Protein AF-0000000083000683 (afdb_homodimer)

Secondary structure (DSSP, 8-state):
---TT--HHHHHHHHHHHHHHHHTTSSS-TTEEEHHHHHHHHHHH-TTTSTT-S-HHHHHHHH-TT-SSEEEHHHHHHHHHHHHHHHHHHHHTT-/---TT--HHHHHHHHHHHHHHHHTTSSS-TTEEEHHHHHHHHHHH-TTTSTT-S-HHHHHHHH-TT-SSEEEHHHHHHHHHHHHHHHHHHHHTT-

Radius of gyration: 16.38 Å; Cα contacts (8 Å, |Δi|>4): 231; chains: 2; bounding box: 39×42×36 Å

Foldseek 3Di:
DPCPPDDPVRVVVVCLVCLCQVLAQPVHDGFKAALVSQVVSCVVPVCPLCVPPPCSVVLQCVLPVVPPRIHGPVSSVVVVVVSVVVVCCVVVVVD/DPCPPDDPVRVVVVCLVCLCQVLAQPVHDGFKAALVSQCVSCVVPVCPLCVPPPCSVVLQCVLPVVPPRIHGPVSSVVVVVVSVVVVCCVVVVVD

Structure (mmCIF, N/CA/C/O backbone):
data_AF-0000000083000683-model_v1
#
loop_
_entity.id
_entity.type
_entity.pdbx_description
1 polymer 'S100 calcium binding protein A13'
#
loop_
_atom_site.group_PDB
_atom_site.id
_atom_site.type_symbol
_atom_site.label_atom_id
_atom_site.label_alt_id
_atom_site.label_comp_id
_atom_site.label_asym_id
_atom_site.label_entity_id
_atom_site.label_seq_id
_atom_site.pdbx_PDB_ins_code
_atom_site.Cartn_x
_atom_site.Cartn_y
_atom_site.Cartn_z
_atom_site.occupancy
_atom_site.B_iso_or_equiv
_atom_site.auth_seq_id
_atom_site.auth_comp_id
_atom_site.auth_asym_id
_atom_site.auth_atom_id
_atom_site.pdbx_PDB_model_num
ATOM 1 N N . MET A 1 1 ? 19.484 -6.379 7.902 1 29.77 1 MET A N 1
ATOM 2 C CA . MET A 1 1 ? 19.281 -5.047 8.469 1 29.77 1 MET A CA 1
ATOM 3 C C . MET A 1 1 ? 17.812 -4.82 8.812 1 29.77 1 MET A C 1
ATOM 5 O O . MET A 1 1 ? 16.922 -5.059 7.977 1 29.77 1 MET A O 1
ATOM 9 N N . ALA A 1 2 ? 17.5 -4.949 10 1 38.31 2 ALA A N 1
ATOM 10 C CA . ALA A 1 2 ? 16.328 -5.207 10.844 1 38.31 2 ALA A CA 1
ATOM 11 C C . ALA A 1 2 ? 15.164 -4.305 10.461 1 38.31 2 ALA A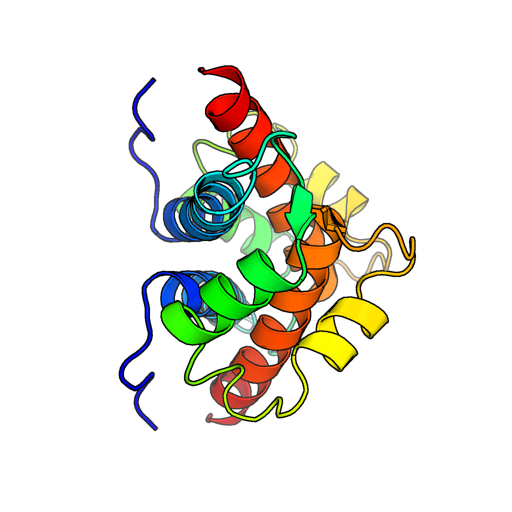 C 1
ATOM 13 O O . ALA A 1 2 ? 15.367 -3.148 10.078 1 38.31 2 ALA A O 1
ATOM 14 N N . ALA A 1 3 ? 14.242 -4.625 9.648 1 46.56 3 ALA A N 1
ATOM 15 C CA . ALA A 1 3 ? 13.07 -3.75 9.594 1 46.56 3 ALA A CA 1
ATOM 16 C C . ALA A 1 3 ? 12.945 -2.912 10.859 1 46.56 3 ALA A C 1
ATOM 18 O O . ALA A 1 3 ? 12.531 -3.414 11.906 1 46.56 3 ALA A O 1
ATOM 19 N N . ALA A 1 4 ? 14.031 -2.135 11.266 1 53.88 4 ALA A N 1
ATOM 20 C CA . ALA A 1 4 ? 14.125 -1.325 12.477 1 53.88 4 ALA A CA 1
ATOM 21 C C . ALA A 1 4 ? 12.75 -0.837 12.922 1 53.88 4 ALA A C 1
ATOM 23 O O . ALA A 1 4 ? 11.75 -1.088 12.25 1 53.88 4 ALA A O 1
ATOM 24 N N . GLU A 1 5 ? 12.773 -0.004 13.891 1 71.12 5 GLU A N 1
ATOM 25 C CA . GLU A 1 5 ? 11.641 0.546 14.625 1 71.12 5 GLU A CA 1
ATOM 26 C C . GLU A 1 5 ? 10.555 1.054 13.68 1 71.12 5 GLU A C 1
ATOM 28 O O . GLU A 1 5 ? 10.445 2.26 13.445 1 71.12 5 GLU A O 1
ATOM 33 N N . LEU A 1 6 ? 10.164 0.079 12.789 1 79.06 6 LEU A N 1
ATOM 34 C CA . LEU A 1 6 ? 9.148 0.465 11.82 1 79.06 6 LEU A CA 1
ATOM 35 C C . LEU A 1 6 ? 7.805 0.7 12.5 1 79.06 6 LEU A C 1
ATOM 37 O O . LEU A 1 6 ? 7.445 -0.015 13.438 1 79.06 6 LEU A O 1
ATOM 41 N N . THR A 1 7 ? 7.254 1.787 12.016 1 89.62 7 THR A N 1
ATOM 42 C CA . THR A 1 7 ? 5.934 2.111 12.547 1 89.62 7 THR A CA 1
ATOM 43 C C . THR A 1 7 ? 4.859 1.248 11.883 1 89.62 7 THR A C 1
ATOM 45 O O . THR A 1 7 ? 5.164 0.437 11.008 1 89.62 7 THR A O 1
ATOM 48 N N . GLU A 1 8 ? 3.645 1.425 12.234 1 89.88 8 GLU A N 1
ATOM 49 C CA . GLU A 1 8 ? 2.531 0.65 11.695 1 89.88 8 GLU A CA 1
ATOM 50 C C . GLU A 1 8 ? 2.379 0.879 10.195 1 89.88 8 GLU A C 1
ATOM 52 O O . GLU A 1 8 ? 2.131 -0.063 9.438 1 89.88 8 GLU A O 1
ATOM 57 N N . LEU A 1 9 ? 2.66 2.049 9.758 1 91.06 9 LEU A N 1
ATOM 58 C CA . LEU A 1 9 ? 2.557 2.412 8.352 1 91.06 9 LEU A CA 1
ATOM 59 C C . LEU A 1 9 ? 3.689 1.788 7.543 1 91.06 9 LEU A C 1
ATOM 61 O O . LEU A 1 9 ? 3.451 1.196 6.488 1 91.06 9 LEU A O 1
ATOM 65 N N . GLU A 1 10 ? 4.809 1.792 8.039 1 93.31 10 GLU A N 1
ATOM 66 C CA . GLU A 1 10 ? 5.98 1.207 7.402 1 93.31 10 GLU A CA 1
ATOM 67 C C . GLU A 1 10 ? 5.863 -0.311 7.309 1 93.31 10 GLU A C 1
ATOM 69 O O . GLU A 1 10 ? 6.215 -0.906 6.289 1 93.31 10 GLU A O 1
ATOM 74 N N . LEU A 1 11 ? 5.316 -0.781 8.383 1 90.75 11 LEU A N 1
ATOM 75 C CA . LEU A 1 11 ? 5.145 -2.229 8.43 1 90.75 11 LEU A CA 1
ATOM 76 C C . LEU A 1 11 ? 4.137 -2.689 7.379 1 90.75 11 LEU A C 1
ATOM 78 O O . LEU A 1 11 ? 4.316 -3.742 6.762 1 90.75 11 LEU A O 1
ATOM 82 N N . ALA A 1 12 ? 3.182 -1.812 7.227 1 92.94 12 ALA A N 1
ATOM 83 C CA . ALA A 1 12 ? 2.148 -2.1 6.238 1 92.94 12 ALA A CA 1
ATOM 84 C C . ALA A 1 12 ? 2.729 -2.102 4.824 1 92.94 12 ALA A C 1
ATOM 86 O O . ALA A 1 12 ? 2.475 -3.02 4.043 1 92.94 12 ALA A O 1
ATOM 87 N N . ILE A 1 13 ? 3.605 -1.134 4.559 1 94.69 13 ILE A N 1
ATOM 88 C CA . ILE A 1 13 ? 4.242 -1.033 3.25 1 94.69 13 ILE A CA 1
ATOM 89 C C . ILE A 1 13 ? 5.188 -2.215 3.045 1 94.69 13 ILE A C 1
ATOM 91 O O . ILE A 1 13 ? 5.203 -2.826 1.974 1 94.69 13 ILE A O 1
ATOM 95 N N . GLU A 1 14 ? 5.824 -2.502 4.035 1 92.56 14 GLU A N 1
ATOM 96 C CA . GLU A 1 14 ? 6.777 -3.607 3.986 1 92.56 14 GLU A CA 1
ATOM 97 C C . GLU A 1 14 ? 6.066 -4.938 3.74 1 92.56 14 GLU A C 1
ATOM 99 O O . GLU A 1 14 ? 6.547 -5.77 2.967 1 92.56 14 GLU A O 1
ATOM 104 N N . LYS A 1 15 ? 5.035 -5.047 4.402 1 92.5 15 LYS A N 1
ATOM 105 C CA . LYS A 1 15 ? 4.262 -6.277 4.254 1 92.5 15 LYS A CA 1
ATOM 106 C C . LYS A 1 15 ? 3.779 -6.453 2.818 1 92.5 15 LYS A C 1
ATOM 108 O O . LYS A 1 15 ? 3.832 -7.555 2.271 1 92.5 15 LYS A O 1
ATOM 113 N N . LEU A 1 16 ? 3.307 -5.359 2.24 1 93.12 16 LEU A N 1
ATOM 114 C CA . LEU A 1 16 ? 2.854 -5.387 0.854 1 93.12 16 LEU A CA 1
ATOM 115 C C . LEU A 1 16 ? 3.986 -5.793 -0.082 1 93.12 16 LEU A C 1
ATOM 117 O O . LEU A 1 16 ? 3.795 -6.621 -0.973 1 93.12 16 LEU A O 1
ATOM 121 N N . VAL A 1 17 ? 5.164 -5.297 0.179 1 92.44 17 VAL A N 1
ATOM 122 C CA . VAL A 1 17 ? 6.336 -5.543 -0.651 1 92.44 17 VAL A CA 1
ATOM 123 C C . VAL A 1 17 ? 6.848 -6.965 -0.414 1 92.44 17 VAL A C 1
ATOM 125 O O . VAL A 1 17 ? 7.105 -7.707 -1.365 1 92.44 17 VAL A O 1
ATOM 128 N N . THR A 1 18 ? 6.965 -7.332 0.853 1 90.38 18 THR A N 1
ATOM 129 C CA . THR A 1 18 ? 7.516 -8.633 1.215 1 90.38 18 THR A CA 1
ATOM 130 C C . THR A 1 18 ? 6.613 -9.758 0.715 1 90.38 18 THR A C 1
ATOM 132 O O . THR A 1 18 ? 7.102 -10.82 0.314 1 90.38 18 THR A O 1
ATOM 135 N N . THR A 1 19 ? 5.363 -9.445 0.826 1 91.44 19 THR A N 1
ATOM 136 C CA . THR A 1 19 ? 4.406 -10.43 0.329 1 91.44 19 THR A CA 1
ATOM 137 C C . THR A 1 19 ? 4.59 -10.656 -1.17 1 91.44 19 THR A C 1
ATOM 139 O O . THR A 1 19 ? 4.605 -11.797 -1.634 1 91.44 19 THR A O 1
ATOM 142 N N . PHE A 1 20 ? 4.734 -9.586 -1.893 1 89.88 20 PHE A N 1
ATOM 143 C CA . PHE A 1 20 ? 4.984 -9.656 -3.328 1 89.88 20 PHE A CA 1
ATOM 144 C C . PHE A 1 20 ? 6.273 -10.414 -3.619 1 89.88 20 PHE A C 1
ATOM 146 O O . PHE A 1 20 ? 6.289 -11.336 -4.438 1 89.88 20 PHE A O 1
ATOM 153 N N . LEU A 1 21 ? 7.312 -10.125 -2.879 1 84.94 21 LEU A N 1
ATOM 154 C CA . LEU A 1 21 ? 8.625 -10.734 -3.086 1 84.94 21 LEU A CA 1
ATOM 155 C C . LEU A 1 21 ? 8.609 -12.203 -2.662 1 84.94 21 LEU A C 1
ATOM 157 O O . LEU A 1 21 ? 9.289 -13.031 -3.271 1 84.94 21 LEU A O 1
ATOM 161 N N . SER A 1 22 ? 7.863 -12.391 -1.63 1 85.31 22 SER A N 1
ATOM 162 C CA . SER A 1 22 ? 7.777 -13.75 -1.111 1 85.31 22 SER A CA 1
ATOM 163 C C . SER A 1 22 ? 7.137 -14.688 -2.129 1 85.31 22 SER A C 1
ATOM 165 O O . SER A 1 22 ? 7.535 -15.852 -2.246 1 85.31 22 SER A O 1
ATOM 167 N N . HIS A 1 23 ? 6.18 -14.125 -2.738 1 84.44 23 HIS A N 1
ATOM 168 C CA . HIS A 1 23 ? 5.488 -14.922 -3.744 1 84.44 23 HIS A CA 1
ATOM 169 C C . HIS A 1 23 ? 6.168 -14.797 -5.105 1 84.44 23 HIS A C 1
ATOM 171 O O . HIS A 1 23 ? 6.203 -15.766 -5.875 1 84.44 23 HIS A O 1
ATOM 177 N N . ALA A 1 24 ? 6.742 -13.547 -5.246 1 79.62 24 ALA A N 1
ATOM 178 C CA . ALA A 1 24 ? 7.461 -13.273 -6.488 1 79.62 24 ALA A CA 1
ATOM 179 C C . ALA A 1 24 ? 8.82 -13.969 -6.504 1 79.62 24 ALA A C 1
ATOM 181 O O . ALA A 1 24 ? 9.523 -13.992 -5.496 1 79.62 24 ALA A O 1
ATOM 182 N N . GLY A 1 25 ? 9.125 -14.625 -7.398 1 69.44 25 GLY A N 1
ATOM 183 C CA . GLY A 1 25 ? 10.453 -15.219 -7.492 1 69.44 25 GLY A CA 1
ATOM 184 C C . GLY A 1 25 ? 10.461 -16.719 -7.227 1 69.44 25 GLY A C 1
ATOM 185 O O . GLY A 1 25 ? 11.523 -17.312 -7.031 1 69.44 25 GLY A O 1
ATOM 186 N N . GLN A 1 26 ? 9.305 -17.109 -6.832 1 66.31 26 GLN A N 1
ATOM 187 C CA . GLN A 1 26 ? 9.281 -18.547 -6.586 1 66.31 26 GLN A CA 1
ATOM 188 C C . GLN A 1 26 ? 9.852 -19.328 -7.77 1 66.31 26 GLN A C 1
ATOM 190 O O . GLN A 1 26 ? 10.625 -20.266 -7.586 1 66.31 26 GLN A O 1
ATOM 195 N N . GLU A 1 27 ? 9.312 -19 -8.992 1 58.66 27 GLU A N 1
ATOM 196 C CA . GLU A 1 27 ? 9.773 -19.781 -10.141 1 58.66 27 GLU A CA 1
ATOM 197 C C . GLU A 1 27 ? 11.039 -19.188 -10.75 1 58.66 27 GLU A C 1
ATOM 199 O O . GLU A 1 27 ? 11.523 -19.672 -11.773 1 58.66 27 GLU A O 1
ATOM 204 N N . GLY A 1 28 ? 11.547 -18.188 -10.227 1 57.34 28 GLY A N 1
ATOM 205 C CA . GLY A 1 28 ? 12.695 -17.594 -10.891 1 57.34 28 GLY A CA 1
ATOM 206 C C . GLY A 1 28 ? 12.914 -16.141 -10.516 1 57.34 28 GLY A C 1
ATOM 207 O O . GLY A 1 28 ? 13 -15.805 -9.336 1 57.34 28 GLY A O 1
ATOM 208 N N . ARG A 1 29 ? 12.375 -15.359 -11.656 1 59.44 29 ARG A N 1
ATOM 209 C CA . ARG A 1 29 ? 12.711 -13.938 -11.734 1 59.44 29 ARG A CA 1
ATOM 210 C C . ARG A 1 29 ? 12.086 -13.164 -10.57 1 59.44 29 ARG A C 1
ATOM 212 O O . ARG A 1 29 ? 10.867 -13.195 -10.383 1 59.44 29 ARG A O 1
ATOM 219 N N . LYS A 1 30 ? 12.898 -12.828 -9.711 1 68.69 30 LYS A N 1
ATOM 220 C CA . LYS A 1 30 ? 12.57 -11.992 -8.562 1 68.69 30 LYS A CA 1
ATOM 221 C C . LYS A 1 30 ? 12.016 -10.641 -9 1 68.69 30 LYS A C 1
ATOM 223 O O . LYS A 1 30 ? 12.555 -10.008 -9.914 1 68.69 30 LYS A O 1
ATOM 228 N N . GLY A 1 31 ? 10.805 -10.352 -8.672 1 77.5 31 GLY A N 1
ATOM 229 C CA . GLY A 1 31 ? 10.305 -9.016 -8.984 1 77.5 31 GLY A CA 1
ATOM 230 C C . GLY A 1 31 ? 9.055 -9.039 -9.844 1 77.5 31 GLY A C 1
ATOM 231 O O . GLY A 1 31 ? 8.602 -7.988 -10.305 1 77.5 31 GLY A O 1
ATOM 232 N N . THR A 1 32 ? 8.773 -10.344 -10.211 1 84.88 32 THR A N 1
ATOM 233 C CA . THR A 1 32 ? 7.555 -10.43 -11.008 1 84.88 32 THR A CA 1
ATOM 234 C C . THR A 1 32 ? 6.645 -11.539 -10.5 1 84.88 32 THR A C 1
ATOM 236 O O . THR A 1 32 ? 7.121 -12.531 -9.953 1 84.88 32 THR A O 1
ATOM 239 N N . LEU A 1 33 ? 5.301 -11.336 -10.531 1 87.75 33 LEU A N 1
ATOM 240 C CA . LEU A 1 33 ? 4.301 -12.312 -10.117 1 87.75 33 LEU A CA 1
ATOM 241 C C . LEU A 1 33 ? 3.594 -12.914 -11.328 1 87.75 33 LEU A C 1
ATOM 243 O O . LEU A 1 33 ? 3.191 -12.188 -12.242 1 87.75 33 LEU A O 1
ATOM 247 N N . THR A 1 34 ? 3.654 -14.266 -11.414 1 88.94 34 THR A N 1
ATOM 248 C CA . THR A 1 34 ? 2.912 -14.922 -12.484 1 88.94 34 THR A CA 1
ATOM 249 C C . THR A 1 34 ? 1.429 -15.016 -12.141 1 88.94 34 THR A C 1
ATOM 251 O O . THR A 1 34 ? 1.03 -14.734 -11.008 1 88.94 34 THR A O 1
ATOM 254 N N . ALA A 1 35 ? 0.622 -15.305 -13.102 1 87 35 ALA A N 1
ATOM 255 C CA . ALA A 1 35 ? -0.822 -15.422 -12.914 1 87 35 ALA A CA 1
ATOM 256 C C . ALA A 1 35 ? -1.149 -16.375 -11.773 1 87 35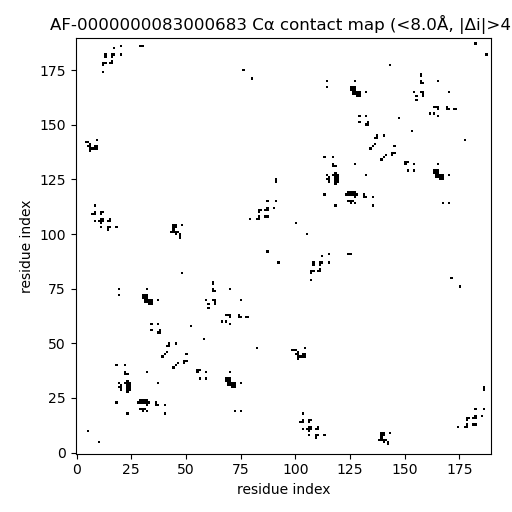 ALA A C 1
ATOM 258 O O . ALA A 1 35 ? -2.049 -16.109 -10.969 1 87 35 ALA A O 1
ATOM 259 N N . SER A 1 36 ? -0.337 -17.453 -11.75 1 88.31 36 SER A N 1
ATOM 260 C CA . SER A 1 36 ? -0.557 -18.453 -10.727 1 88.31 36 SER A CA 1
ATOM 261 C C . SER A 1 36 ? -0.191 -17.938 -9.344 1 88.31 36 SER A C 1
ATOM 263 O O . SER A 1 36 ? -0.93 -18.141 -8.375 1 88.31 36 SER A O 1
ATOM 265 N N . GLU A 1 37 ? 0.911 -17.25 -9.305 1 91.69 37 GLU A N 1
ATOM 266 C CA . GLU A 1 37 ? 1.38 -16.688 -8.047 1 91.69 37 GLU A CA 1
ATOM 267 C C . GLU A 1 37 ? 0.448 -15.578 -7.559 1 91.69 37 GLU A C 1
ATOM 269 O O . GLU A 1 37 ? 0.158 -15.492 -6.363 1 91.69 37 GLU A O 1
ATOM 274 N N . PHE A 1 38 ? 0.025 -14.859 -8.602 1 89.06 38 PHE A N 1
ATOM 275 C CA . PHE A 1 38 ? -0.898 -13.781 -8.281 1 89.06 38 PHE A CA 1
ATOM 276 C C . PHE A 1 38 ? -2.201 -14.336 -7.715 1 89.06 38 PHE A C 1
ATOM 278 O O . PHE A 1 38 ? -2.699 -13.844 -6.699 1 89.06 38 PHE A O 1
ATOM 285 N N . ARG A 1 39 ? -2.625 -15.367 -8.281 1 89.69 39 ARG A N 1
ATOM 286 C CA . ARG A 1 39 ? -3.865 -16 -7.844 1 89.69 39 ARG A CA 1
ATOM 287 C C . ARG A 1 39 ? -3.73 -16.547 -6.426 1 89.69 39 ARG A C 1
ATOM 289 O O . ARG A 1 39 ? -4.621 -16.359 -5.598 1 89.69 39 ARG A O 1
ATOM 296 N N . ASP A 1 40 ? -2.598 -17.141 -6.195 1 89.88 40 ASP A N 1
ATOM 297 C CA . ASP A 1 40 ? -2.326 -17.703 -4.879 1 89.88 40 ASP A CA 1
ATOM 298 C C . ASP A 1 40 ? -2.24 -16.609 -3.816 1 89.88 40 ASP A C 1
ATOM 300 O O . ASP A 1 40 ? -2.816 -16.75 -2.734 1 89.88 40 ASP A O 1
ATOM 304 N N . LEU A 1 41 ? -1.592 -15.594 -4.211 1 88.75 41 LEU A N 1
ATOM 305 C CA . LEU A 1 41 ? -1.416 -14.461 -3.309 1 88.75 41 LEU A CA 1
ATOM 306 C C . LEU A 1 41 ? -2.76 -13.836 -2.951 1 88.75 41 LEU A C 1
ATOM 308 O O . LEU A 1 41 ? -3.059 -13.625 -1.773 1 88.75 41 LEU A O 1
ATOM 312 N N . VAL A 1 42 ? -3.598 -13.656 -3.947 1 90.62 42 VAL A N 1
ATOM 313 C CA . VAL A 1 42 ? -4.891 -13.008 -3.758 1 90.62 42 VAL A CA 1
ATOM 314 C C . VAL A 1 42 ? -5.832 -13.945 -2.998 1 90.62 42 VAL A C 1
ATOM 316 O O . VAL A 1 42 ? -6.574 -13.508 -2.119 1 90.62 42 VAL A O 1
ATOM 319 N N . GLN A 1 43 ? -5.73 -15.188 -3.305 1 89.19 43 GLN A N 1
ATOM 320 C CA . GLN A 1 43 ? -6.613 -16.172 -2.68 1 89.19 43 GLN A CA 1
ATOM 321 C C . GLN A 1 43 ? -6.23 -16.406 -1.222 1 89.19 43 GLN A C 1
ATOM 323 O O . GLN A 1 43 ? -7.098 -16.578 -0.366 1 89.19 43 GLN A O 1
ATOM 328 N N . LEU A 1 44 ? -4.914 -16.281 -0.979 1 88.62 44 LEU A N 1
ATOM 329 C CA . LEU A 1 44 ? -4.41 -16.547 0.365 1 88.62 44 L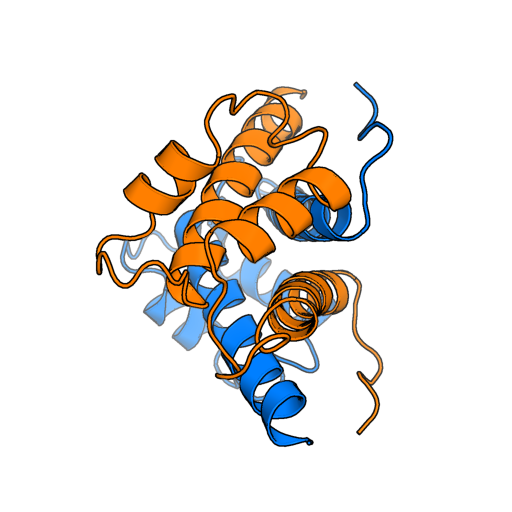EU A CA 1
ATOM 330 C C . LEU A 1 44 ? -4.41 -15.266 1.201 1 88.62 44 LEU A C 1
ATOM 332 O O . LEU A 1 44 ? -4.715 -15.305 2.395 1 88.62 44 LEU A O 1
ATOM 336 N N . GLN A 1 45 ? -4.18 -14.195 0.528 1 88.81 45 GLN A N 1
ATOM 337 C CA . GLN A 1 45 ? -3.955 -12.953 1.262 1 88.81 45 GLN A CA 1
ATOM 338 C C . GLN A 1 45 ? -5.145 -12.008 1.118 1 88.81 45 GLN A C 1
ATOM 340 O O . GLN A 1 45 ? -5.43 -11.219 2.023 1 88.81 45 GLN A O 1
ATOM 345 N N . LEU A 1 46 ? -5.809 -11.961 0.043 1 87.88 46 LEU A N 1
ATOM 346 C CA . LEU A 1 46 ? -6.922 -11.047 -0.21 1 87.88 46 LEU A CA 1
ATOM 347 C C . LEU A 1 46 ? -8.203 -11.82 -0.515 1 87.88 46 LEU A C 1
ATOM 349 O O . LEU A 1 46 ? -8.875 -11.539 -1.505 1 87.88 46 LEU A O 1
ATOM 353 N N . PRO A 1 47 ? -8.539 -12.711 0.368 1 86.31 47 PRO A N 1
ATOM 354 C CA . PRO A 1 47 ? -9.758 -13.484 0.12 1 86.31 47 PRO A CA 1
ATOM 355 C C . PRO A 1 47 ? -11.031 -12.648 0.284 1 86.31 47 PRO A C 1
ATOM 357 O O . PRO A 1 47 ? -12.047 -12.938 -0.346 1 86.31 47 PRO A O 1
ATOM 360 N N . ASN A 1 48 ? -10.969 -11.633 1.03 1 85.62 48 ASN A N 1
ATOM 361 C CA . ASN A 1 48 ? -12.125 -10.773 1.287 1 85.62 48 ASN A CA 1
ATOM 362 C C . ASN A 1 48 ? -12.211 -9.641 0.267 1 85.62 48 ASN A C 1
ATOM 364 O O . ASN A 1 48 ? -13.305 -9.305 -0.188 1 85.62 48 ASN A O 1
ATOM 368 N N . LEU A 1 49 ? -11.062 -9.133 -0.057 1 84.81 49 LEU A N 1
ATOM 369 C CA . LEU A 1 49 ? -11.008 -8.008 -0.98 1 84.81 49 LEU A CA 1
ATOM 370 C C . LEU A 1 49 ? -11.172 -8.477 -2.422 1 84.81 49 LEU A C 1
ATOM 372 O O . LEU A 1 49 ? -11.82 -7.805 -3.229 1 84.81 49 LEU A O 1
ATOM 376 N N . MET A 1 50 ? -10.57 -9.578 -2.662 1 85.56 50 MET A N 1
ATOM 377 C CA . MET A 1 50 ? -10.578 -10.125 -4.016 1 85.56 50 MET A CA 1
ATOM 378 C C . MET A 1 50 ? -11.617 -11.234 -4.145 1 85.56 50 MET A C 1
ATOM 380 O O . MET A 1 50 ? -11.617 -11.977 -5.129 1 85.56 50 MET A O 1
ATOM 384 N N . LYS A 1 51 ? -12.367 -11.43 -3.162 1 83.44 51 LYS A N 1
ATOM 385 C CA . LYS A 1 51 ? -13.406 -12.453 -3.184 1 83.44 51 LYS A CA 1
ATOM 386 C C . LYS A 1 51 ? -14.508 -12.109 -4.18 1 83.44 51 LYS A C 1
ATOM 388 O O . LYS A 1 51 ? -15.195 -12.992 -4.688 1 83.44 51 LYS A O 1
ATOM 393 N N . ASP A 1 52 ? -14.453 -10.758 -4.504 1 78.81 52 ASP A N 1
ATOM 394 C CA . ASP A 1 52 ? -15.492 -10.289 -5.414 1 78.81 52 ASP A CA 1
ATOM 395 C C . ASP A 1 52 ? -15.031 -10.375 -6.867 1 78.81 52 ASP A C 1
ATOM 397 O O . ASP A 1 52 ? -15.844 -10.273 -7.789 1 78.81 52 ASP A O 1
ATOM 401 N N . VAL A 1 53 ? -13.703 -10.641 -6.902 1 77.88 53 VAL A N 1
ATOM 402 C CA . VAL A 1 53 ? -13.141 -10.727 -8.242 1 77.88 53 VAL A CA 1
ATOM 403 C C . VAL A 1 53 ? -13.094 -12.18 -8.695 1 77.88 53 VAL A C 1
ATOM 405 O O . VAL A 1 53 ? -12.266 -12.961 -8.227 1 77.88 53 VAL A O 1
ATOM 408 N N . PRO A 1 54 ? -14.078 -12.586 -9.531 1 77.06 54 PRO A N 1
ATOM 409 C CA . PRO A 1 54 ? -14.188 -13.992 -9.93 1 77.06 54 PRO A CA 1
ATOM 410 C C . PRO A 1 54 ? -13.117 -14.406 -10.938 1 77.06 54 PRO A C 1
ATOM 412 O O . PRO A 1 54 ? -12.797 -15.594 -11.047 1 77.06 54 PRO A O 1
ATOM 415 N N . SER A 1 55 ? -12.688 -13.445 -11.539 1 85.75 55 SER A N 1
ATOM 416 C CA . SER A 1 55 ? -11.695 -13.781 -12.562 1 85.75 55 SER A CA 1
ATOM 417 C C . SER A 1 55 ? -10.359 -13.109 -12.281 1 85.75 55 SER A C 1
ATOM 419 O O . SER A 1 55 ? -10.023 -12.086 -12.883 1 85.75 55 SER A O 1
ATOM 421 N N . LEU A 1 56 ? -9.602 -13.703 -11.445 1 85.31 56 LEU A N 1
ATOM 422 C CA . LEU A 1 56 ? -8.297 -13.172 -11.055 1 85.31 56 LEU A CA 1
ATOM 423 C C . LEU A 1 56 ? -7.391 -13.008 -12.273 1 85.31 56 LEU A C 1
ATOM 425 O O . LEU A 1 56 ? -6.641 -12.039 -12.367 1 85.31 56 LEU A O 1
ATOM 429 N N . GLU A 1 57 ? -7.621 -13.945 -13.195 1 86 57 GLU A N 1
ATOM 430 C CA . GLU A 1 57 ? -6.859 -13.883 -14.438 1 86 57 GLU A CA 1
ATOM 431 C C . GLU A 1 57 ? -7.199 -12.617 -15.219 1 86 57 GLU A C 1
ATOM 433 O O . GLU A 1 57 ? -6.316 -11.992 -15.812 1 86 57 GLU A O 1
ATOM 438 N N . GLU A 1 58 ? -8.484 -12.266 -15.133 1 89.25 58 GLU A N 1
ATOM 439 C CA . GLU A 1 58 ? -8.945 -11.062 -15.828 1 89.25 58 GLU A CA 1
ATOM 440 C C . GLU A 1 58 ? -8.344 -9.805 -15.203 1 89.25 58 GLU A C 1
ATOM 442 O O . GLU A 1 58 ? -7.938 -8.883 -15.914 1 89.25 58 GLU A O 1
ATOM 447 N N . LYS A 1 59 ? -8.328 -9.891 -13.859 1 89.12 59 LYS A N 1
ATOM 448 C CA . LYS A 1 59 ? -7.766 -8.758 -13.125 1 89.12 59 LYS A CA 1
ATOM 449 C C . LYS A 1 59 ? -6.277 -8.609 -13.414 1 89.12 59 LYS A C 1
ATOM 451 O O . LYS A 1 59 ? -5.793 -7.5 -13.648 1 89.12 59 LYS A O 1
ATOM 456 N N . MET A 1 60 ? -5.625 -9.805 -13.406 1 86.19 60 MET A N 1
ATOM 457 C CA . MET A 1 60 ? -4.199 -9.82 -13.711 1 86.19 60 MET A CA 1
ATOM 458 C C . MET A 1 60 ? -3.939 -9.297 -15.125 1 86.19 60 MET A C 1
ATOM 460 O O . MET A 1 60 ? -2.99 -8.547 -15.344 1 86.19 60 MET A O 1
ATOM 464 N N . GLN A 1 61 ? -4.879 -9.664 -16.016 1 85.62 61 GLN A N 1
ATOM 465 C CA . GLN A 1 61 ? -4.766 -9.266 -17.422 1 85.62 61 GLN A CA 1
ATOM 466 C C . GLN A 1 61 ? -5.012 -7.766 -17.594 1 85.62 61 GLN A C 1
ATOM 468 O O . GLN A 1 61 ? -4.398 -7.121 -18.438 1 85.62 61 GLN A O 1
ATOM 473 N N . GLU A 1 62 ? -5.922 -7.316 -16.688 1 86.69 62 GLU A N 1
ATOM 474 C CA . GLU A 1 62 ? -6.223 -5.887 -16.703 1 86.69 62 GLU A CA 1
ATOM 475 C C . GLU A 1 62 ? -5.016 -5.062 -16.266 1 86.69 62 GLU A C 1
ATOM 477 O O . GLU A 1 62 ? -4.758 -3.99 -16.812 1 86.69 62 GLU A O 1
ATOM 482 N N . LEU A 1 63 ? -4.363 -5.723 -15.289 1 82.88 63 LEU A N 1
ATOM 483 C CA . LEU A 1 63 ? -3.186 -5.062 -14.742 1 82.88 63 LEU A CA 1
ATOM 484 C C . LEU A 1 63 ? -1.961 -5.32 -15.617 1 82.88 63 LEU A C 1
ATOM 486 O O . LEU A 1 63 ? -1.112 -4.441 -15.781 1 82.88 63 LEU A O 1
ATOM 490 N N . ASP A 1 64 ? -1.96 -6.688 -16.156 1 78.69 64 ASP A N 1
ATOM 491 C CA . ASP A 1 64 ? -0.834 -7.125 -16.969 1 78.69 64 ASP A CA 1
ATOM 492 C C . ASP A 1 64 ? -0.885 -6.484 -18.359 1 78.69 64 ASP A C 1
ATOM 494 O O . ASP A 1 64 ? -1.271 -7.133 -19.344 1 78.69 64 ASP A O 1
ATOM 498 N N . VAL A 1 65 ? -0.539 -5.277 -18.359 1 72.69 65 VAL A N 1
ATOM 499 C CA . VAL A 1 65 ? -0.6 -4.578 -19.641 1 72.69 65 VAL A CA 1
ATOM 500 C C . VAL A 1 65 ? 0.482 -5.113 -20.578 1 72.69 65 VAL A C 1
ATOM 502 O O . VAL A 1 65 ? 0.296 -5.148 -21.797 1 72.69 65 VAL A O 1
ATOM 505 N N . ASN A 1 66 ? 1.494 -5.59 -19.891 1 66.44 66 ASN A N 1
ATOM 506 C CA . ASN A 1 66 ? 2.629 -6.02 -20.688 1 66.44 66 ASN A CA 1
ATOM 507 C C . ASN A 1 66 ? 2.426 -7.43 -21.234 1 66.44 66 ASN A C 1
ATOM 509 O O . ASN A 1 66 ? 3.178 -7.883 -22.109 1 66.44 66 ASN A O 1
ATOM 513 N N . LYS A 1 67 ? 1.353 -8.039 -20.938 1 66.94 67 LYS A N 1
ATOM 514 C CA . LYS A 1 67 ? 0.997 -9.359 -21.438 1 66.94 67 LYS A CA 1
ATOM 515 C C . LYS A 1 67 ? 2.146 -10.352 -21.266 1 66.94 67 LYS A C 1
ATOM 517 O O . LYS A 1 67 ? 2.477 -11.102 -22.188 1 66.94 67 LYS A O 1
ATOM 522 N N . ASP A 1 68 ? 3.055 -10.227 -20.375 1 73 68 ASP A N 1
ATOM 523 C CA . ASP A 1 68 ? 4.168 -11.141 -20.156 1 73 68 ASP A CA 1
ATOM 524 C C . ASP A 1 68 ? 3.768 -12.273 -19.219 1 73 68 ASP A C 1
ATOM 526 O O . ASP A 1 68 ? 4.508 -13.25 -19.047 1 73 68 ASP A O 1
ATOM 530 N N . GLU A 1 69 ? 2.582 -12.328 -18.922 1 77.5 69 GLU A N 1
ATOM 531 C CA . GLU A 1 69 ? 2.035 -13.32 -17.984 1 77.5 69 GLU A CA 1
ATOM 532 C C . GLU A 1 69 ? 2.621 -13.148 -16.594 1 77.5 69 GLU A C 1
ATOM 534 O O . GLU A 1 69 ? 2.773 -14.125 -15.852 1 77.5 69 GLU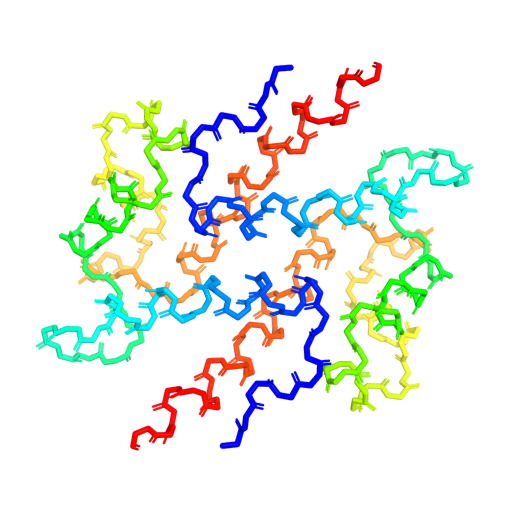 A O 1
ATOM 539 N N . GLU A 1 70 ? 3.287 -12.086 -16.391 1 86.19 70 GLU A N 1
ATOM 540 C CA . GLU A 1 70 ? 3.873 -11.812 -15.078 1 86.19 70 GLU A CA 1
ATOM 541 C C . GLU A 1 70 ? 3.475 -10.43 -14.57 1 86.19 70 GLU A C 1
ATOM 543 O O . GLU A 1 70 ? 3.254 -9.508 -15.359 1 86.19 70 GLU A O 1
ATOM 548 N N . LEU A 1 71 ? 3.076 -10.336 -13.383 1 88.44 71 LEU A N 1
ATOM 549 C CA . LEU A 1 71 ? 2.732 -9.07 -12.742 1 88.44 71 LEU A CA 1
ATOM 550 C C . LEU A 1 71 ? 3.939 -8.484 -12.023 1 88.44 71 LEU A C 1
ATOM 552 O O . LEU A 1 71 ? 4.535 -9.133 -11.156 1 88.44 71 LEU A O 1
ATOM 556 N N . LYS A 1 72 ? 4.359 -7.348 -12.539 1 87.19 72 LYS A N 1
ATOM 557 C CA . LYS A 1 72 ? 5.477 -6.668 -11.883 1 87.19 72 LYS A CA 1
ATOM 558 C C . LYS A 1 72 ? 5.016 -5.926 -10.633 1 87.19 72 LYS A C 1
ATOM 560 O O . LYS A 1 72 ? 3.816 -5.77 -10.406 1 87.19 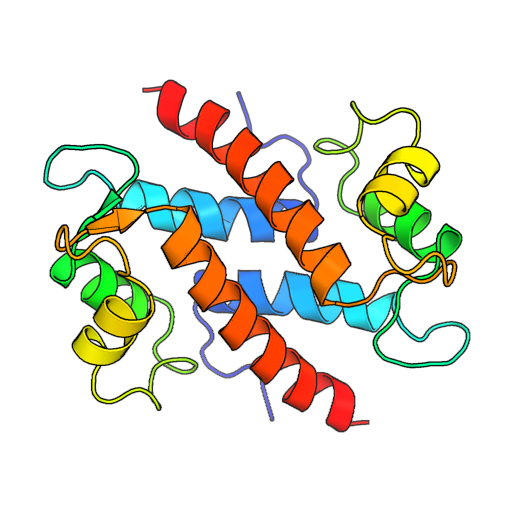72 LYS A O 1
ATOM 565 N N . PHE A 1 73 ? 5.922 -5.418 -9.969 1 88.75 73 PHE A N 1
ATOM 566 C CA . PHE A 1 73 ? 5.633 -4.707 -8.727 1 88.75 73 PHE A CA 1
ATOM 567 C C . PHE A 1 73 ? 4.652 -3.568 -8.977 1 88.75 73 PHE A C 1
ATOM 569 O O . PHE A 1 73 ? 3.744 -3.338 -8.18 1 88.75 73 PHE A O 1
ATOM 576 N N . SER A 1 74 ? 4.836 -3.023 -10.102 1 88.69 74 SER A N 1
ATOM 577 C CA . SER A 1 74 ? 4.012 -1.87 -10.453 1 88.69 74 SER A CA 1
ATOM 578 C C . SER A 1 74 ? 2.553 -2.27 -10.648 1 88.69 74 SER A C 1
ATOM 580 O O . SER A 1 74 ? 1.646 -1.558 -10.211 1 88.69 74 SER A O 1
ATOM 582 N N . GLU A 1 75 ? 2.41 -3.367 -11.305 1 91.44 75 GLU A N 1
ATOM 583 C CA . GLU A 1 75 ? 1.059 -3.854 -11.562 1 91.44 75 GLU A CA 1
ATOM 584 C C . GLU A 1 75 ? 0.397 -4.355 -10.289 1 91.44 75 GLU A C 1
ATOM 586 O O . GLU A 1 75 ? -0.787 -4.102 -10.055 1 91.44 75 GLU A O 1
ATOM 591 N N . TYR A 1 76 ? 1.259 -5.023 -9.555 1 89.56 76 TYR A N 1
ATOM 592 C CA . TYR A 1 76 ? 0.795 -5.469 -8.25 1 89.56 76 TYR A CA 1
ATOM 593 C C . TYR A 1 76 ? 0.398 -4.281 -7.375 1 89.56 76 TYR A C 1
ATOM 595 O O . TYR A 1 76 ? -0.625 -4.32 -6.691 1 89.56 76 TYR A O 1
ATOM 603 N N . TRP A 1 77 ? 1.079 -3.23 -7.598 1 90.88 77 TRP A N 1
ATOM 604 C CA . TRP A 1 77 ? 0.842 -2.029 -6.805 1 90.88 77 TRP A CA 1
ATOM 605 C C . TRP A 1 77 ? -0.466 -1.357 -7.211 1 90.88 77 TRP A C 1
ATOM 607 O O . TRP A 1 77 ? -1.163 -0.785 -6.371 1 90.88 77 TRP A O 1
ATOM 617 N N . ARG A 1 78 ? -0.722 -1.43 -8.406 1 89.62 78 ARG A N 1
ATOM 618 C CA . ARG A 1 78 ? -1.962 -0.844 -8.906 1 89.62 78 ARG A CA 1
ATOM 619 C C . ARG A 1 78 ? -3.178 -1.539 -8.305 1 89.62 78 ARG A C 1
ATOM 621 O O . ARG A 1 78 ? -4.148 -0.883 -7.926 1 89.62 78 ARG A O 1
ATOM 628 N N . LEU A 1 79 ? -3.043 -2.807 -8.219 1 90.12 79 LEU A N 1
ATOM 629 C CA . LEU A 1 79 ? -4.117 -3.596 -7.617 1 90.12 79 LEU A CA 1
ATOM 630 C C . LEU A 1 79 ? -4.34 -3.193 -6.164 1 90.12 79 LEU A C 1
ATOM 632 O O . LEU A 1 79 ? -5.48 -3.01 -5.734 1 90.12 79 LEU A O 1
ATOM 636 N N . MET A 1 80 ? -3.244 -3.064 -5.461 1 93 80 MET A N 1
ATOM 637 C CA . MET A 1 80 ? -3.311 -2.684 -4.055 1 93 80 MET A CA 1
ATOM 638 C C . MET A 1 80 ? -3.986 -1.327 -3.889 1 93 80 MET A C 1
ATOM 640 O O . MET A 1 80 ? -4.777 -1.131 -2.965 1 93 80 MET A O 1
ATOM 644 N N . GLY A 1 81 ? -3.748 -0.479 -4.816 1 92.06 81 GLY A N 1
ATOM 645 C CA . GLY A 1 81 ? -4.336 0.849 -4.766 1 92.06 81 GLY A CA 1
ATOM 646 C C . GLY A 1 81 ? -5.844 0.841 -4.957 1 92.06 81 GLY A C 1
ATOM 647 O O . GLY A 1 81 ? -6.562 1.585 -4.285 1 92.06 81 GLY A O 1
ATOM 648 N N . GLU A 1 82 ? -6.258 0.009 -5.863 1 89.56 82 GLU A N 1
ATOM 649 C CA . GLU A 1 82 ? -7.691 -0.097 -6.105 1 89.56 82 GLU A CA 1
ATOM 650 C C . GLU A 1 82 ? -8.414 -0.656 -4.883 1 89.56 82 GLU A C 1
ATOM 652 O O . GLU A 1 82 ? -9.5 -0.187 -4.531 1 89.56 82 GLU A O 1
ATOM 657 N N . LEU A 1 83 ? -7.727 -1.664 -4.375 1 90.56 83 LEU A N 1
ATOM 658 C CA . LEU A 1 83 ? -8.305 -2.271 -3.184 1 90.56 83 LEU A CA 1
ATOM 659 C C . LEU A 1 83 ? -8.344 -1.273 -2.031 1 90.56 83 LEU A C 1
ATOM 661 O O . LEU A 1 83 ? -9.336 -1.193 -1.307 1 90.56 83 LEU A O 1
ATOM 665 N N . ALA A 1 84 ? -7.27 -0.518 -1.968 1 91.88 84 ALA A N 1
ATOM 666 C CA . ALA A 1 84 ? -7.188 0.509 -0.932 1 91.88 84 ALA A CA 1
ATOM 667 C C . ALA A 1 84 ? -8.312 1.529 -1.081 1 91.88 84 ALA A C 1
ATOM 669 O O . ALA A 1 84 ? -8.914 1.949 -0.089 1 91.88 84 ALA A O 1
ATOM 670 N N . LYS A 1 85 ? -8.609 1.896 -2.299 1 88.38 85 LYS A N 1
ATOM 671 C CA . LYS A 1 85 ? -9.688 2.838 -2.572 1 88.38 85 LYS A CA 1
ATOM 672 C C . LYS A 1 85 ? -11.039 2.273 -2.123 1 88.38 85 LYS A C 1
ATOM 674 O O . LYS A 1 85 ? -11.867 3.002 -1.583 1 88.38 85 LYS A O 1
ATOM 679 N N . ALA A 1 86 ? -11.195 1.062 -2.389 1 86.06 86 ALA A N 1
ATOM 680 C CA . ALA A 1 86 ? -12.438 0.397 -1.998 1 86.06 86 ALA A CA 1
ATOM 681 C C . ALA A 1 86 ? -12.602 0.382 -0.481 1 86.06 86 ALA A C 1
ATOM 683 O O . ALA A 1 86 ? -13.68 0.662 0.037 1 86.06 86 ALA A O 1
ATOM 684 N N . ILE A 1 87 ? -11.484 0.109 0.155 1 87.5 87 ILE A N 1
ATOM 685 C CA . ILE A 1 87 ? -11.492 0.075 1.613 1 87.5 87 ILE A CA 1
ATOM 686 C C . ILE A 1 87 ? -11.758 1.476 2.16 1 87.5 87 ILE A C 1
ATOM 688 O O . ILE A 1 87 ? -12.531 1.641 3.111 1 87.5 87 ILE A O 1
ATOM 692 N N . ARG A 1 88 ? -11.133 2.361 1.518 1 86.81 88 ARG A N 1
ATOM 693 C CA . ARG A 1 88 ? -11.305 3.756 1.917 1 86.81 88 ARG A CA 1
ATOM 694 C C . ARG A 1 88 ? -12.766 4.172 1.847 1 86.81 88 ARG A C 1
ATOM 696 O O . ARG A 1 88 ? -13.273 4.836 2.754 1 86.81 88 ARG A O 1
ATOM 703 N N . ARG A 1 89 ? -13.406 3.836 0.712 1 84.56 89 ARG A N 1
ATOM 704 C CA . ARG A 1 89 ? -14.812 4.168 0.518 1 84.56 89 ARG A CA 1
ATOM 705 C C . ARG A 1 89 ? -15.68 3.557 1.615 1 84.56 89 ARG A C 1
ATOM 707 O O . ARG A 1 89 ? -16.625 4.184 2.084 1 84.56 89 ARG A O 1
ATOM 714 N N . GLU A 1 90 ? -15.297 2.455 2.016 1 82.25 90 GLU A N 1
ATOM 715 C CA . GLU A 1 90 ? -16.031 1.757 3.064 1 82.25 90 GLU A CA 1
ATOM 716 C C . GLU A 1 90 ? -15.797 2.4 4.426 1 82.25 90 GLU A C 1
ATOM 718 O O . GLU A 1 90 ? -16.734 2.564 5.211 1 82.25 90 GLU A O 1
ATOM 723 N N . LYS A 1 91 ? -14.539 2.738 4.621 1 79.25 91 LYS A N 1
ATOM 724 C CA . LYS A 1 91 ? -14.164 3.316 5.906 1 79.25 91 LYS A CA 1
ATOM 725 C C . LYS A 1 91 ? -14.57 4.785 5.988 1 79.25 91 LYS A C 1
ATOM 727 O O . LYS A 1 91 ? -15.016 5.25 7.039 1 79.25 91 LYS A O 1
ATOM 732 N N . ALA A 1 92 ? -14.305 5.508 4.91 1 73.25 92 A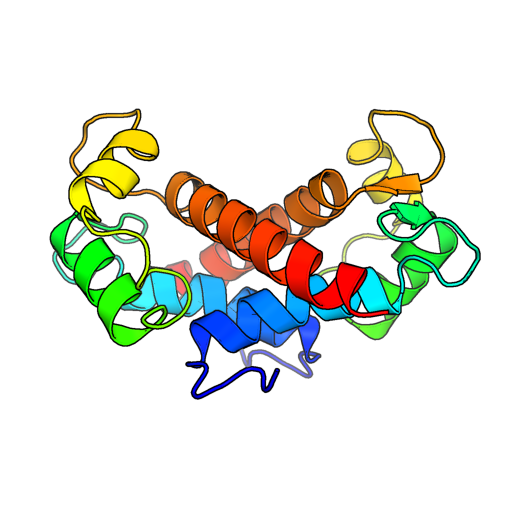LA A N 1
ATOM 733 C CA . ALA A 1 92 ? -14.648 6.926 4.871 1 73.25 92 ALA A CA 1
ATOM 734 C C . ALA A 1 92 ? -16.156 7.129 5 1 73.25 92 ALA A C 1
ATOM 736 O O . ALA A 1 92 ? -16.609 8.117 5.578 1 73.25 92 ALA A O 1
ATOM 737 N N . GLY A 1 93 ? -16.859 6.285 4.281 1 62.88 93 GLY A N 1
ATOM 738 C CA . GLY A 1 93 ? -18.312 6.461 4.332 1 62.88 93 GLY A CA 1
ATOM 739 C C . GLY A 1 93 ? -18.906 6.086 5.672 1 62.88 93 GLY A C 1
ATOM 740 O O . GLY A 1 93 ? -20.078 6.379 5.938 1 62.88 93 GLY A O 1
ATOM 741 N N . LYS A 1 94 ? -18.219 5.254 6.266 1 52.47 94 LYS A N 1
ATOM 742 C CA . LYS A 1 94 ? -18.875 4.84 7.496 1 52.47 94 LYS A CA 1
ATOM 743 C C . LYS A 1 94 ? -18.938 5.988 8.5 1 52.47 94 LYS A C 1
ATOM 745 O O . LYS A 1 94 ? -19.5 5.836 9.586 1 52.47 94 LYS A O 1
ATOM 750 N N . LYS A 1 95 ? -18.406 7.082 8.266 1 40.72 95 LYS A N 1
ATOM 751 C CA . LYS A 1 95 ? -18.984 8.055 9.195 1 40.72 95 LYS A CA 1
ATOM 752 C C . LYS A 1 95 ? -20.375 8.477 8.75 1 40.72 95 LYS A C 1
ATOM 754 O O . LYS A 1 95 ? -20.672 8.516 7.551 1 40.72 95 LYS A O 1
ATOM 759 N N . MET B 1 1 ? -18.797 -2.783 10.383 1 29.47 1 MET B N 1
ATOM 760 C CA . MET B 1 1 ? -18.562 -4.016 9.633 1 29.47 1 MET B CA 1
ATOM 761 C C . MET B 1 1 ? -17.078 -4.352 9.602 1 29.47 1 MET B C 1
ATOM 763 O O . MET B 1 1 ? -16.266 -3.537 9.172 1 29.47 1 MET B O 1
ATOM 767 N N . ALA B 1 2 ? -16.703 -5.137 10.484 1 38.53 2 ALA B N 1
ATOM 768 C CA . ALA B 1 2 ? -15.5 -5.543 11.203 1 38.53 2 ALA B CA 1
ATOM 769 C C . ALA B 1 2 ? -14.359 -5.844 10.227 1 38.53 2 ALA B C 1
ATOM 771 O O . ALA B 1 2 ? -14.594 -6.316 9.117 1 38.53 2 ALA B O 1
ATOM 772 N N . ALA B 1 3 ? -13.461 -5.031 9.914 1 46.25 3 ALA B N 1
ATOM 773 C CA . ALA B 1 3 ? -12.328 -5.531 9.133 1 46.25 3 ALA B CA 1
ATOM 774 C C . ALA B 1 3 ? -12.188 -7.043 9.281 1 46.25 3 ALA B C 1
ATOM 776 O O . ALA B 1 3 ? -11.734 -7.531 10.32 1 46.25 3 ALA B O 1
ATOM 777 N N . ALA B 1 4 ? -13.242 -7.887 8.938 1 54 4 ALA B N 1
ATOM 778 C CA . ALA B 1 4 ? -13.312 -9.336 9.062 1 54 4 ALA B CA 1
ATOM 779 C C . ALA B 1 4 ? -11.93 -9.969 8.945 1 54 4 ALA B C 1
ATOM 781 O O . ALA B 1 4 ? -10.938 -9.266 8.711 1 54 4 ALA B O 1
ATOM 782 N N . GLU B 1 5 ? -11.93 -11.242 8.898 1 72.12 5 GLU B N 1
ATOM 783 C CA . GLU B 1 5 ? -10.773 -12.133 8.891 1 72.12 5 GLU B CA 1
ATOM 784 C C . GLU B 1 5 ? -9.734 -11.688 7.879 1 72.12 5 GLU B C 1
ATOM 786 O O . GLU B 1 5 ? -9.656 -12.234 6.777 1 72.12 5 GLU B O 1
ATOM 791 N N . LEU B 1 6 ? -9.344 -10.367 8.086 1 79.31 6 LEU B N 1
ATOM 792 C CA . LEU B 1 6 ? -8.367 -9.812 7.156 1 79.31 6 LEU B CA 1
ATOM 793 C C . LEU B 1 6 ? -7 -10.461 7.359 1 79.31 6 LEU B C 1
ATOM 795 O O . LEU B 1 6 ? -6.605 -10.758 8.492 1 79.31 6 LEU B O 1
ATOM 799 N N . THR B 1 7 ? -6.48 -10.75 6.195 1 89.62 7 THR B N 1
ATOM 800 C CA . THR B 1 7 ? -5.145 -11.336 6.238 1 89.62 7 THR B CA 1
ATOM 801 C C . THR B 1 7 ? -4.09 -10.266 6.477 1 89.62 7 THR B C 1
ATOM 803 O O . THR B 1 7 ? -4.41 -9.078 6.566 1 89.62 7 THR B O 1
ATOM 806 N N . GLU B 1 8 ? -2.863 -10.641 6.555 1 89.88 8 GLU B N 1
ATOM 807 C CA . GLU B 1 8 ? -1.761 -9.719 6.801 1 89.88 8 GLU B CA 1
ATOM 808 C C . GLU B 1 8 ? -1.644 -8.688 5.68 1 89.88 8 GLU B C 1
ATOM 810 O O . GLU B 1 8 ? -1.41 -7.508 5.934 1 89.88 8 GLU B O 1
ATOM 815 N N . LEU B 1 9 ? -1.948 -9.094 4.5 1 90.94 9 LEU B N 1
ATOM 816 C CA . LEU B 1 9 ? -1.876 -8.219 3.332 1 90.94 9 LEU B CA 1
ATOM 817 C C . LEU B 1 9 ? -3.023 -7.215 3.332 1 90.94 9 LEU B C 1
ATOM 819 O O . LEU B 1 9 ? -2.805 -6.02 3.131 1 90.94 9 LEU B O 1
ATOM 823 N N . GLU B 1 10 ? -4.133 -7.621 3.668 1 93.31 10 GLU B N 1
ATOM 824 C CA . GLU B 1 10 ? -5.316 -6.77 3.744 1 93.31 10 GLU B CA 1
ATOM 825 C C . GLU B 1 10 ? -5.188 -5.742 4.867 1 93.31 10 GLU B C 1
ATOM 827 O O . GLU B 1 10 ? -5.562 -4.582 4.695 1 93.31 10 GLU B O 1
ATOM 832 N N . LEU B 1 11 ? -4.613 -6.273 5.887 1 90.81 11 LEU B N 1
ATOM 833 C CA . LEU B 1 11 ? -4.43 -5.402 7.039 1 90.81 11 LEU B CA 1
ATOM 834 C C . LEU B 1 11 ? -3.443 -4.281 6.723 1 90.81 11 LEU B C 1
ATOM 836 O O . LEU B 1 11 ? -3.631 -3.143 7.156 1 90.81 11 LEU B O 1
ATOM 840 N N . ALA B 1 12 ? -2.494 -4.699 5.926 1 92.94 12 ALA B N 1
ATOM 841 C CA . ALA B 1 12 ? -1.481 -3.73 5.512 1 92.94 12 ALA B CA 1
ATOM 842 C C . ALA B 1 12 ? -2.094 -2.639 4.637 1 92.94 12 ALA B C 1
ATOM 844 O O . ALA B 1 12 ? -1.852 -1.449 4.859 1 92.94 12 ALA B O 1
ATOM 845 N N . ILE B 1 13 ? -2.994 -3.055 3.748 1 94.62 13 ILE B N 1
ATOM 846 C CA . ILE B 1 13 ? -3.662 -2.105 2.865 1 94.62 13 ILE B CA 1
ATOM 847 C C . ILE B 1 13 ? -4.602 -1.216 3.68 1 94.62 13 ILE B C 1
ATOM 849 O O . ILE B 1 13 ? -4.633 0.002 3.486 1 94.62 13 ILE B O 1
ATOM 853 N N . GLU B 1 14 ? -5.211 -1.809 4.539 1 92.5 14 GLU B N 1
ATOM 854 C CA . GLU B 1 14 ? -6.152 -1.089 5.395 1 92.5 14 GLU B CA 1
ATOM 855 C C . GLU B 1 14 ? -5.434 -0.06 6.262 1 92.5 14 GLU B C 1
ATOM 857 O O . GLU B 1 14 ? -5.922 1.058 6.441 1 92.5 14 GLU B O 1
ATOM 862 N N . LYS B 1 15 ? -4.383 -0.5 6.73 1 92.5 15 LYS B N 1
ATOM 863 C CA . LYS B 1 15 ? -3.6 0.392 7.582 1 92.5 15 LYS B CA 1
ATOM 864 C C . LYS B 1 15 ? -3.146 1.629 6.812 1 92.5 15 LYS B C 1
ATOM 866 O O . LYS B 1 15 ? -3.203 2.746 7.328 1 92.5 15 LYS B O 1
ATOM 871 N N . LEU B 1 16 ? -2.705 1.4 5.578 1 93.12 16 LEU B N 1
ATOM 872 C CA . LEU B 1 16 ? -2.281 2.506 4.727 1 93.12 16 LEU B CA 1
ATOM 873 C C . LEU B 1 16 ? -3.432 3.475 4.48 1 93.12 16 LEU B C 1
ATOM 875 O O . LEU B 1 16 ? -3.252 4.691 4.57 1 93.12 16 LEU B O 1
ATOM 879 N N . VAL B 1 17 ? -4.602 2.951 4.281 1 92.44 17 VAL B N 1
ATOM 880 C CA . VAL B 1 17 ? -5.793 3.742 3.982 1 92.44 17 VAL B CA 1
ATOM 881 C C . VAL B 1 17 ? -6.285 4.438 5.25 1 92.44 17 VAL B C 1
ATOM 883 O O . VAL B 1 17 ? -6.551 5.645 5.238 1 92.44 17 VAL B O 1
ATOM 886 N N . THR B 1 18 ? -6.367 3.682 6.32 1 90.31 18 THR B N 1
ATOM 887 C CA . THR B 1 18 ? -6.891 4.207 7.574 1 90.31 18 THR B CA 1
ATOM 888 C C . THR B 1 18 ? -5.988 5.309 8.117 1 90.31 18 THR B C 1
ATOM 890 O O . THR B 1 18 ? -6.469 6.281 8.711 1 90.31 18 THR B O 1
ATOM 893 N N . THR B 1 19 ? -4.738 5.043 7.93 1 91.56 19 THR B N 1
ATOM 894 C CA . THR B 1 19 ? -3.783 6.055 8.359 1 91.56 19 THR B CA 1
ATOM 895 C C . THR B 1 19 ? -3.998 7.363 7.605 1 91.56 19 THR B C 1
ATOM 897 O O . THR B 1 19 ? -4.016 8.438 8.211 1 91.56 19 THR B O 1
ATOM 900 N N . PHE B 1 20 ? -4.172 7.262 6.336 1 89.94 20 PHE B N 1
ATOM 901 C CA . PHE B 1 20 ? -4.449 8.422 5.5 1 89.94 20 PHE B CA 1
ATOM 902 C C . PHE B 1 20 ? -5.742 9.109 5.938 1 89.94 20 PHE B C 1
ATOM 904 O O . PHE B 1 20 ? -5.766 10.32 6.148 1 89.94 20 PHE B O 1
ATOM 911 N N . LEU B 1 21 ? -6.766 8.336 6.191 1 85.19 21 LEU B N 1
ATOM 912 C CA . LEU B 1 21 ? -8.07 8.867 6.566 1 85.19 21 LEU B CA 1
ATOM 913 C C . LEU B 1 21 ? -8.039 9.453 7.973 1 85.19 21 LEU B C 1
ATOM 915 O O . LEU B 1 21 ? -8.719 10.445 8.258 1 85.19 21 LEU B O 1
ATOM 919 N N . SER B 1 22 ? -7.262 8.766 8.742 1 85.44 22 SER B N 1
ATOM 920 C CA . SER B 1 22 ? -7.148 9.211 10.125 1 85.44 22 SER B CA 1
ATOM 921 C C . SER B 1 22 ? -6.516 10.594 10.211 1 85.44 22 SER B C 1
ATOM 923 O O . SER B 1 22 ? -6.898 11.414 11.047 1 85.44 22 SER B O 1
ATOM 925 N N . HIS B 1 23 ? -5.57 10.719 9.359 1 84.62 23 HIS B N 1
ATOM 926 C CA . HIS B 1 23 ? -4.891 12.008 9.344 1 84.62 23 HIS B CA 1
ATOM 927 C C . HIS B 1 23 ? -5.594 12.992 8.414 1 84.62 23 HIS B C 1
ATOM 929 O O . HIS B 1 23 ? -5.637 14.195 8.688 1 84.62 23 HIS B O 1
ATOM 935 N N . ALA B 1 24 ? -6.176 12.32 7.359 1 80.12 24 ALA B N 1
ATOM 936 C CA . ALA B 1 24 ? -6.918 13.117 6.383 1 80.12 24 ALA B CA 1
ATOM 937 C C . ALA B 1 24 ? -8.266 13.555 6.945 1 80.12 24 ALA B C 1
ATOM 939 O O . ALA B 1 24 ? -8.961 12.766 7.594 1 80.12 24 ALA B O 1
ATOM 940 N N . GLY B 1 25 ? -8.594 14.656 6.895 1 69.69 25 GLY B N 1
ATOM 941 C CA . GLY B 1 25 ? -9.914 15.086 7.32 1 69.69 25 GLY B CA 1
ATOM 942 C C . GLY B 1 25 ? -9.914 15.766 8.68 1 69.69 25 GLY B C 1
ATOM 943 O O . GLY B 1 25 ? -10.961 15.945 9.289 1 69.69 25 G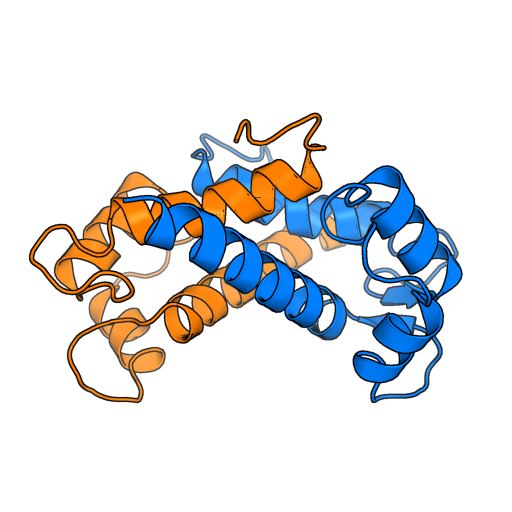LY B O 1
ATOM 944 N N . GLN B 1 26 ? -8.727 15.727 9.25 1 66 26 GLN B N 1
ATOM 945 C CA . GLN B 1 26 ? -8.688 16.391 10.547 1 66 26 GLN B CA 1
ATOM 946 C C . GLN B 1 26 ? -9.297 17.781 10.477 1 66 26 GLN B C 1
ATOM 948 O O . GLN B 1 26 ? -10.062 18.172 11.352 1 66 26 GLN B O 1
ATOM 953 N N . GLU B 1 27 ? -8.766 18.609 9.508 1 58.38 27 GLU B N 1
ATOM 954 C CA . GLU B 1 27 ? -9.25 19.984 9.484 1 58.38 27 GLU B CA 1
ATOM 955 C C . GLU B 1 27 ? -10.523 20.109 8.656 1 58.38 27 GLU B C 1
ATOM 957 O O . GLU B 1 27 ? -11.164 21.156 8.641 1 58.38 27 GLU B O 1
ATOM 962 N N . GLY B 1 28 ? -10.914 19.078 7.988 1 57.72 28 GLY B N 1
ATOM 963 C CA . GLY B 1 28 ? -12.039 19.266 7.078 1 57.72 28 GLY B CA 1
ATOM 964 C C . GLY B 1 28 ? -12.336 18.031 6.246 1 57.72 28 GLY B C 1
ATOM 965 O O . GLY B 1 28 ? -12.328 16.906 6.762 1 57.72 28 GLY B O 1
ATOM 966 N N . ARG B 1 29 ? -11.914 18.422 4.887 1 59 29 ARG B N 1
ATOM 967 C CA . ARG B 1 29 ? -12.32 17.578 3.766 1 59 29 ARG B CA 1
ATOM 968 C C . ARG B 1 29 ? -11.68 16.188 3.865 1 59 29 ARG B C 1
ATOM 970 O O . ARG B 1 29 ? -10.461 16.062 3.945 1 59 29 ARG B O 1
ATOM 977 N N . LYS B 1 30 ? -12.477 15.312 4.152 1 68.94 30 LYS B N 1
ATOM 978 C CA . LYS B 1 30 ? -12.141 13.898 4.207 1 68.94 30 LYS B CA 1
ATOM 979 C C . LYS B 1 30 ? -11.609 13.398 2.869 1 68.94 30 LYS B C 1
ATOM 981 O O . LYS B 1 30 ? -12.156 13.727 1.814 1 68.94 30 LYS B O 1
ATOM 986 N N . GLY B 1 31 ? -10.406 12.945 2.855 1 77.62 31 GLY B N 1
ATOM 987 C CA . GLY B 1 31 ? -9.93 12.359 1.613 1 77.62 31 GLY B CA 1
ATOM 988 C C . GLY B 1 31 ? -8.703 13.055 1.056 1 77.62 31 GLY B C 1
ATOM 989 O O . GLY B 1 31 ? -8.281 12.766 -0.067 1 77.62 31 GLY B O 1
ATOM 990 N N . THR B 1 32 ? -8.383 14.156 1.829 1 85 32 THR B N 1
ATOM 991 C CA . THR B 1 32 ? -7.188 14.844 1.358 1 85 32 THR B CA 1
ATOM 992 C C . THR B 1 32 ? -6.25 15.156 2.521 1 85 32 THR B C 1
ATOM 994 O O . THR B 1 32 ? -6.699 15.359 3.652 1 85 32 THR B O 1
ATOM 997 N N . LEU B 1 33 ? -4.922 15.07 2.316 1 87.94 33 LEU B N 1
ATOM 998 C CA . LEU B 1 33 ? -3.895 15.375 3.309 1 87.94 33 LEU B CA 1
ATOM 999 C C . LEU B 1 33 ? -3.215 16.703 2.998 1 87.94 33 LEU B C 1
ATOM 1001 O O . LEU B 1 33 ? -2.838 16.969 1.854 1 87.94 33 LEU B O 1
ATOM 1005 N N . THR B 1 34 ? -3.271 17.609 4.008 1 89.06 34 THR B N 1
ATOM 1006 C CA . THR B 1 34 ? -2.555 18.875 3.834 1 89.06 34 THR B CA 1
ATOM 1007 C C . THR B 1 34 ? -1.06 18.672 4.074 1 89.06 34 THR B C 1
ATOM 1009 O O . THR B 1 34 ? -0.632 17.625 4.551 1 89.06 34 THR B O 1
ATOM 1012 N N . ALA B 1 35 ? -0.268 19.594 3.672 1 87 35 ALA B N 1
ATOM 1013 C CA . ALA B 1 35 ? 1.183 19.547 3.838 1 87 35 ALA B CA 1
ATOM 1014 C C . ALA B 1 35 ? 1.557 19.25 5.289 1 87 35 ALA B C 1
ATOM 1016 O O . ALA B 1 35 ? 2.477 18.484 5.555 1 87 35 ALA B O 1
ATOM 1017 N N . SER B 1 36 ? 0.765 19.906 6.156 1 88.25 36 SER B N 1
ATOM 1018 C CA . SER B 1 36 ? 1.027 19.734 7.582 1 88.25 36 SER B CA 1
ATOM 1019 C C . SER B 1 36 ? 0.689 18.328 8.047 1 88.25 36 SER B C 1
ATOM 1021 O O . SER B 1 36 ? 1.457 17.719 8.789 1 88.25 36 SER B O 1
ATOM 1023 N N . GLU B 1 37 ? -0.422 17.875 7.578 1 91.75 37 GLU B N 1
ATOM 1024 C CA . GLU B 1 37 ? -0.868 16.531 7.938 1 91.75 37 GLU B CA 1
ATOM 1025 C C . GLU B 1 37 ? 0.059 15.469 7.359 1 91.75 37 GLU B C 1
ATOM 1027 O O . GLU B 1 37 ? 0.382 14.484 8.031 1 91.75 37 GLU B O 1
ATOM 1032 N N . PHE B 1 38 ? 0.442 15.836 6.125 1 89.25 38 PHE B N 1
ATOM 1033 C CA . PHE B 1 38 ? 1.358 14.922 5.461 1 89.25 38 PHE B CA 1
ATOM 1034 C C . PHE B 1 38 ? 2.682 14.836 6.215 1 89.25 38 PHE B C 1
ATOM 1036 O O . PHE B 1 38 ? 3.203 13.742 6.449 1 89.25 38 PHE B O 1
ATOM 1043 N N . ARG B 1 39 ? 3.104 15.93 6.652 1 89.62 39 ARG B N 1
ATOM 1044 C CA . ARG B 1 39 ? 4.363 16 7.383 1 89.62 39 ARG B CA 1
ATOM 1045 C C . ARG B 1 39 ? 4.277 15.234 8.703 1 89.62 39 ARG B C 1
ATOM 1047 O O . ARG B 1 39 ? 5.188 14.484 9.047 1 89.62 39 ARG B O 1
ATOM 1054 N N . ASP B 1 40 ? 3.168 15.414 9.336 1 90 40 ASP B N 1
ATOM 1055 C CA . ASP B 1 40 ? 2.941 14.742 10.609 1 90 40 ASP B CA 1
ATOM 1056 C C . ASP B 1 40 ? 2.867 13.227 10.43 1 90 40 ASP B C 1
ATOM 1058 O O . ASP B 1 40 ? 3.477 12.477 11.195 1 90 40 ASP B O 1
ATOM 1062 N N . LEU B 1 41 ? 2.193 12.891 9.422 1 88.94 41 LEU B N 1
ATOM 1063 C CA . LEU B 1 41 ? 2.023 11.477 9.109 1 88.94 41 LEU B CA 1
ATOM 1064 C C . LEU B 1 41 ? 3.365 10.82 8.805 1 88.94 41 LEU B C 1
ATOM 1066 O O . LEU B 1 41 ? 3.695 9.773 9.367 1 88.94 41 LEU B O 1
ATOM 1070 N N . VAL B 1 42 ? 4.172 11.492 8.008 1 90.69 42 VAL B N 1
ATOM 1071 C CA . VAL B 1 42 ? 5.461 10.953 7.578 1 90.69 42 VAL B CA 1
ATOM 1072 C C . VAL B 1 42 ? 6.438 10.953 8.75 1 90.69 42 VAL B C 1
ATOM 1074 O O . VAL B 1 42 ? 7.199 10 8.938 1 90.69 42 VAL B O 1
ATOM 1077 N N . GLN B 1 43 ? 6.336 11.977 9.523 1 89.31 43 GLN B N 1
ATOM 1078 C CA . GLN B 1 43 ? 7.258 12.109 10.641 1 89.31 43 GLN B CA 1
ATOM 1079 C C . GLN B 1 43 ? 6.922 11.117 11.758 1 89.31 43 GLN B C 1
ATOM 1081 O O . GLN B 1 43 ? 7.82 10.578 12.398 1 89.31 43 GLN B O 1
ATOM 1086 N N . LEU B 1 44 ? 5.617 10.844 11.867 1 88.81 44 LEU B N 1
A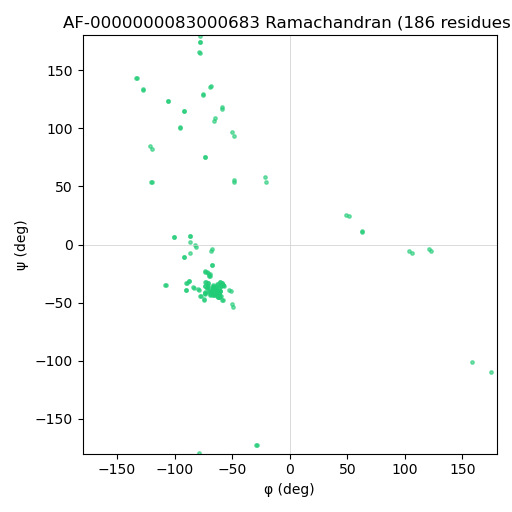TOM 1087 C CA . LEU B 1 44 ? 5.16 9.961 12.93 1 88.81 44 LEU B CA 1
ATOM 1088 C C . LEU B 1 44 ? 5.16 8.508 12.469 1 88.81 44 LEU B C 1
ATOM 1090 O O . LEU B 1 44 ? 5.496 7.602 13.234 1 88.81 44 LEU B O 1
ATOM 1094 N N . GLN B 1 45 ? 4.891 8.359 11.219 1 89.06 45 GLN B N 1
ATOM 1095 C CA . GLN B 1 45 ? 4.664 7.004 10.719 1 89.06 45 GLN B CA 1
ATOM 1096 C C . GLN B 1 45 ? 5.832 6.531 9.859 1 89.06 45 GLN B C 1
ATOM 1098 O O . GLN B 1 45 ? 6.125 5.332 9.805 1 89.06 45 GLN B O 1
ATOM 1103 N N . LEU B 1 46 ? 6.461 7.34 9.117 1 88.12 46 LEU B N 1
ATOM 1104 C CA . LEU B 1 46 ? 7.555 6.977 8.227 1 88.12 46 LEU B CA 1
ATOM 1105 C C . LEU B 1 46 ? 8.836 7.711 8.602 1 88.12 46 LEU B C 1
ATOM 1107 O O . LEU B 1 46 ? 9.484 8.312 7.742 1 88.12 46 LEU B O 1
ATOM 1111 N N . PRO B 1 47 ? 9.211 7.578 9.844 1 86.44 47 PRO B N 1
ATOM 1112 C CA . PRO B 1 47 ? 10.438 8.266 10.25 1 86.44 47 PRO B CA 1
ATOM 1113 C C . PRO B 1 47 ? 11.695 7.621 9.672 1 86.44 47 PRO B C 1
ATOM 1115 O O . PRO B 1 47 ? 12.703 8.305 9.469 1 86.44 47 PRO B O 1
ATOM 1118 N N . ASN B 1 48 ? 11.641 6.41 9.344 1 85.75 48 ASN B N 1
ATOM 1119 C CA . ASN B 1 48 ? 12.781 5.68 8.812 1 85.75 48 ASN B CA 1
ATOM 1120 C C . ASN B 1 48 ? 12.836 5.766 7.285 1 85.75 48 ASN B C 1
ATOM 1122 O O . ASN B 1 48 ? 13.914 5.91 6.707 1 85.75 48 ASN B O 1
ATOM 1126 N N . LEU B 1 49 ? 11.68 5.699 6.715 1 84.94 49 LEU B N 1
ATOM 1127 C CA . LEU B 1 49 ? 11.594 5.711 5.258 1 84.94 49 LEU B CA 1
ATOM 1128 C C . LEU B 1 49 ? 11.727 7.129 4.715 1 84.94 49 LEU B C 1
ATOM 1130 O O . LEU B 1 49 ? 12.352 7.34 3.672 1 84.94 49 LEU B O 1
ATOM 1134 N N . MET B 1 50 ? 11.141 7.996 5.445 1 85.75 50 MET B N 1
ATOM 1135 C CA . MET B 1 50 ? 11.133 9.398 5.023 1 85.75 50 MET B CA 1
ATOM 1136 C C . MET B 1 50 ? 12.188 10.195 5.773 1 85.75 50 MET B C 1
ATOM 1138 O O . MET B 1 50 ? 12.188 11.43 5.73 1 85.75 50 MET B O 1
ATOM 1142 N N . LYS B 1 51 ? 12.969 9.562 6.504 1 83.69 51 LYS B N 1
ATOM 1143 C CA . LYS B 1 51 ? 14.023 10.227 7.27 1 83.69 51 LYS B CA 1
ATOM 1144 C C . LYS B 1 51 ? 15.086 10.812 6.344 1 83.69 51 LYS B C 1
ATOM 1146 O O . LYS B 1 51 ? 15.773 11.766 6.707 1 83.69 51 LYS B O 1
ATOM 1151 N N . ASP B 1 52 ? 15 10.234 5.102 1 79 52 ASP B N 1
ATOM 1152 C CA . ASP B 1 52 ? 16 10.664 4.137 1 79 52 ASP B CA 1
ATOM 1153 C C . ASP B 1 52 ? 15.5 11.852 3.309 1 79 52 ASP B C 1
ATOM 1155 O O . ASP B 1 52 ? 16.281 12.516 2.627 1 79 52 ASP B O 1
ATOM 1159 N N . VAL B 1 53 ? 14.18 12.023 3.543 1 78.31 53 VAL B N 1
ATOM 1160 C CA . VAL B 1 53 ? 13.578 13.117 2.789 1 78.31 53 VAL B CA 1
ATOM 1161 C C . VAL B 1 53 ? 13.547 14.383 3.645 1 78.31 53 VAL B C 1
ATOM 1163 O O . VAL B 1 53 ? 12.742 14.492 4.57 1 78.31 53 VAL B O 1
ATOM 1166 N N . PRO B 1 54 ? 14.5 15.297 3.396 1 76.94 54 PRO B N 1
ATOM 1167 C CA . PRO B 1 54 ? 14.633 16.484 4.238 1 76.94 54 PRO B CA 1
ATOM 1168 C C . PRO B 1 54 ? 13.523 17.5 3.986 1 76.94 54 PRO B C 1
ATOM 1170 O O . PRO B 1 54 ? 13.219 18.328 4.859 1 76.94 54 PRO B O 1
ATOM 1173 N N . SER B 1 55 ? 13.031 17.375 2.867 1 85.62 55 SER B N 1
ATOM 1174 C CA . SER B 1 55 ? 12.016 18.375 2.543 1 85.62 55 SER B CA 1
ATOM 1175 C C . SER B 1 55 ? 10.68 17.703 2.221 1 85.62 55 SER B C 1
ATOM 1177 O O . SER B 1 55 ? 10.336 17.531 1.051 1 85.62 55 SER B O 1
ATOM 1179 N N . LEU B 1 56 ? 9.945 17.422 3.225 1 85.5 56 LEU B N 1
ATOM 1180 C CA . LEU B 1 56 ? 8.648 16.766 3.08 1 85.5 56 LEU B CA 1
ATOM 1181 C C . LEU B 1 56 ? 7.715 17.609 2.205 1 85.5 56 LEU B C 1
ATOM 1183 O O . LEU B 1 56 ? 6.957 17.062 1.404 1 85.5 56 LEU B O 1
ATOM 1187 N N . GLU B 1 57 ? 7.93 18.922 2.363 1 86 57 GLU B N 1
ATOM 1188 C CA . GLU B 1 57 ? 7.141 19.844 1.551 1 86 57 GLU B CA 1
ATOM 1189 C C . GLU B 1 57 ? 7.457 19.672 0.067 1 86 57 GLU B C 1
ATOM 1191 O O . GLU B 1 57 ? 6.559 19.734 -0.775 1 86 57 GLU B O 1
ATOM 1196 N N . GLU B 1 58 ? 8.742 19.391 -0.179 1 89.25 58 GLU B N 1
ATOM 1197 C CA . GLU B 1 58 ? 9.188 19.188 -1.557 1 89.25 58 GLU B CA 1
ATOM 1198 C C . GLU B 1 58 ? 8.602 17.906 -2.145 1 89.25 58 GLU B C 1
ATOM 1200 O O . GLU B 1 58 ? 8.18 17.891 -3.303 1 89.25 58 GLU B O 1
ATOM 1205 N N . LYS B 1 59 ? 8.609 16.906 -1.235 1 89.38 59 LYS B N 1
ATOM 1206 C CA . LYS B 1 59 ? 8.055 15.625 -1.663 1 89.38 59 LYS B CA 1
ATOM 1207 C C . LYS B 1 59 ? 6.562 15.742 -1.936 1 89.38 59 LYS B C 1
ATOM 1209 O O . LYS B 1 59 ? 6.066 15.227 -2.941 1 89.38 59 LYS B O 1
ATOM 1214 N N . MET B 1 60 ? 5.906 16.469 -0.975 1 86.12 60 MET B N 1
ATOM 1215 C CA . MET B 1 60 ? 4.473 16.703 -1.131 1 86.12 60 MET B CA 1
ATOM 1216 C C . MET B 1 60 ? 4.184 17.484 -2.412 1 86.12 60 MET B C 1
ATOM 1218 O O . MET B 1 60 ? 3.221 17.172 -3.121 1 86.12 60 MET B O 1
ATOM 1222 N N . GLN B 1 61 ? 5.117 18.422 -2.707 1 85.5 61 GLN B N 1
ATOM 1223 C CA . GLN B 1 61 ? 4.969 19.266 -3.887 1 85.5 61 GLN B CA 1
ATOM 1224 C C . GLN B 1 61 ? 5.199 18.469 -5.168 1 85.5 61 GLN B C 1
ATOM 1226 O O . GLN B 1 61 ? 4.555 18.719 -6.188 1 85.5 61 GLN B O 1
ATOM 1231 N N . GLU B 1 62 ? 6.121 17.5 -4.977 1 86.75 62 GLU B N 1
ATOM 1232 C CA . GLU B 1 62 ? 6.41 16.625 -6.113 1 86.75 62 GLU B CA 1
ATOM 1233 C C . GLU B 1 62 ? 5.207 15.75 -6.461 1 86.75 62 GLU B C 1
ATOM 1235 O O . GLU B 1 62 ? 4.922 15.516 -7.637 1 86.75 62 GLU B O 1
ATOM 1240 N N . LEU B 1 63 ? 4.578 15.398 -5.324 1 83.25 63 LEU B N 1
ATOM 1241 C CA . LEU B 1 63 ? 3.404 14.547 -5.477 1 83.25 63 LEU B CA 1
ATOM 1242 C C . LEU B 1 63 ? 2.162 15.375 -5.785 1 83.25 63 LEU B C 1
ATOM 1244 O O . LEU B 1 63 ? 1.296 14.938 -6.551 1 83.25 63 LEU B O 1
ATOM 1248 N N . ASP B 1 64 ? 2.184 16.641 -5.047 1 78.62 64 ASP B N 1
ATOM 1249 C CA . ASP B 1 64 ? 1.044 17.547 -5.191 1 78.62 64 ASP B CA 1
ATOM 1250 C C . ASP B 1 64 ? 1.059 18.234 -6.551 1 78.62 64 ASP B C 1
ATOM 1252 O O . ASP B 1 64 ? 1.424 19.406 -6.656 1 78.62 64 ASP B O 1
ATOM 1256 N N . VAL B 1 65 ? 0.698 17.484 -7.488 1 73 65 VAL B N 1
ATOM 1257 C CA . VAL B 1 65 ? 0.725 18.062 -8.828 1 73 65 VAL B CA 1
ATOM 1258 C C . VAL B 1 65 ? -0.377 19.109 -8.969 1 73 65 VAL B C 1
ATOM 1260 O O . VAL B 1 65 ? -0.223 20.094 -9.695 1 73 65 VAL B O 1
ATOM 1263 N N . ASN B 1 66 ? -1.385 18.844 -8.148 1 66.5 66 ASN B N 1
ATOM 1264 C CA . ASN B 1 66 ? -2.537 19.734 -8.289 1 66.5 66 ASN B CA 1
ATOM 1265 C C . ASN B 1 66 ? -2.328 21.047 -7.535 1 66.5 66 ASN B C 1
ATOM 1267 O O . ASN B 1 66 ? -3.094 22 -7.707 1 66.5 66 ASN B O 1
ATOM 1271 N N . LYS B 1 67 ? -1.246 21.188 -6.879 1 67.38 67 LYS B N 1
ATOM 1272 C CA . LYS B 1 67 ? -0.889 22.422 -6.176 1 67.38 67 LYS B CA 1
ATOM 1273 C C . LYS B 1 67 ? -2.023 22.875 -5.262 1 67.38 67 LYS B C 1
ATOM 1275 O O . LYS B 1 67 ? -2.365 24.062 -5.238 1 67.38 67 LYS B O 1
ATOM 1280 N N . ASP B 1 68 ? -2.898 22.078 -4.797 1 73.38 68 ASP B N 1
ATOM 1281 C CA . ASP B 1 68 ? -3.996 22.453 -3.916 1 73.38 68 ASP B CA 1
ATOM 1282 C C . ASP B 1 68 ? -3.564 22.438 -2.451 1 73.38 68 ASP B C 1
ATOM 1284 O O . ASP B 1 68 ? -4.285 22.922 -1.577 1 73.38 68 ASP B O 1
ATOM 1288 N N . GLU B 1 69 ? -2.383 22.266 -2.244 1 77.25 69 GLU B N 1
ATOM 1289 C CA . GLU B 1 69 ? -1.803 22.172 -0.907 1 77.25 69 GLU B CA 1
ATOM 1290 C C . GLU B 1 69 ? -2.354 20.969 -0.145 1 77.25 69 GLU B C 1
ATOM 1292 O O . GLU B 1 69 ? -2.455 21 1.083 1 77.25 69 GLU B O 1
ATOM 1297 N N . GLU B 1 70 ? -3.035 20.141 -0.82 1 86 70 GLU B N 1
ATOM 1298 C CA . GLU B 1 70 ? -3.588 18.938 -0.196 1 86 70 GLU B CA 1
ATOM 1299 C C . GLU B 1 70 ? -3.195 17.688 -0.968 1 86 70 GLU B C 1
ATOM 1301 O O . GLU B 1 70 ? -3.012 17.734 -2.186 1 86 70 GLU B O 1
ATOM 1306 N N . LEU B 1 71 ? -2.771 16.719 -0.308 1 88.5 71 LEU B N 1
ATOM 1307 C CA . LEU B 1 71 ? -2.426 15.438 -0.908 1 88.5 71 LEU B CA 1
ATOM 1308 C C . LEU B 1 71 ? -3.623 14.492 -0.894 1 88.5 71 LEU B C 1
ATOM 1310 O O . LEU B 1 71 ? -4.188 14.219 0.167 1 88.5 71 LEU B O 1
ATOM 1314 N N . LYS B 1 72 ? -4.066 14.18 -2.092 1 87.44 72 LYS B N 1
ATOM 1315 C CA . LYS B 1 72 ? -5.172 13.234 -2.191 1 87.44 72 LYS B CA 1
ATOM 1316 C C . LYS B 1 72 ? -4.691 11.797 -1.998 1 87.44 72 LYS B C 1
ATOM 1318 O O . LYS B 1 72 ? -3.484 11.539 -2 1 87.44 72 LYS B O 1
ATOM 1323 N N . PHE B 1 73 ? -5.59 10.945 -1.962 1 88.88 73 PHE B N 1
ATOM 1324 C CA . PHE B 1 73 ? -5.277 9.539 -1.747 1 88.88 73 PHE B CA 1
ATOM 1325 C C . PHE B 1 73 ? -4.316 9.031 -2.814 1 88.88 73 PHE B C 1
ATOM 1327 O O . PHE B 1 73 ? -3.391 8.273 -2.516 1 88.88 73 PHE B O 1
ATOM 1334 N N . SER B 1 74 ? -4.527 9.57 -3.936 1 88.81 74 SER B N 1
ATOM 1335 C CA . SER B 1 74 ? -3.725 9.133 -5.074 1 88.81 74 SER B CA 1
ATOM 1336 C C . SER B 1 74 ? -2.264 9.539 -4.914 1 88.81 74 SER B C 1
ATOM 1338 O O . SER B 1 74 ? -1.357 8.766 -5.211 1 88.81 74 SER B O 1
ATOM 1340 N N . GLU B 1 75 ? -2.127 10.75 -4.48 1 91.56 75 GLU B N 1
ATOM 1341 C CA . GLU B 1 75 ? -0.777 11.273 -4.293 1 91.56 75 GLU B CA 1
ATOM 1342 C C . GLU B 1 75 ? -0.084 10.586 -3.113 1 91.56 75 GLU B C 1
ATOM 1344 O O . GLU B 1 75 ? 1.101 10.258 -3.191 1 91.56 75 GLU B O 1
ATOM 1349 N N . TYR B 1 76 ? -0.911 10.438 -2.127 1 89.56 76 TYR B N 1
ATOM 1350 C CA . TYR B 1 76 ? -0.413 9.695 -0.971 1 89.56 76 TYR B CA 1
ATOM 1351 C C . TYR B 1 76 ? -0.012 8.281 -1.359 1 89.56 76 TYR B C 1
ATOM 1353 O O . TYR B 1 76 ? 1.027 7.781 -0.923 1 89.56 76 TYR B O 1
ATOM 1361 N N . TRP B 1 77 ? -0.708 7.781 -2.293 1 91 77 TRP B N 1
ATOM 1362 C CA . TRP B 1 77 ? -0.473 6.414 -2.738 1 91 77 TRP B CA 1
ATOM 1363 C C . TRP B 1 77 ? 0.814 6.32 -3.553 1 91 77 TRP B C 1
ATOM 1365 O O . TRP B 1 77 ? 1.526 5.316 -3.482 1 91 77 TRP B O 1
ATOM 1375 N N . ARG B 1 78 ? 1.042 7.297 -4.262 1 89.75 78 ARG B N 1
ATOM 1376 C CA . ARG B 1 78 ? 2.26 7.328 -5.066 1 89.75 78 ARG B CA 1
ATOM 1377 C C . ARG B 1 78 ? 3.5 7.305 -4.18 1 89.75 78 ARG B C 1
ATOM 1379 O O . ARG B 1 78 ? 4.469 6.605 -4.477 1 89.75 78 ARG B O 1
ATOM 1386 N N . LEU B 1 79 ? 3.391 8.047 -3.131 1 90.06 79 LEU B N 1
ATOM 1387 C CA . LEU B 1 79 ? 4.488 8.086 -2.172 1 90.06 79 LEU B CA 1
ATOM 1388 C C . LEU B 1 79 ? 4.742 6.707 -1.576 1 90.06 79 LEU B C 1
ATOM 1390 O O . LEU B 1 79 ? 5.891 6.27 -1.477 1 90.06 79 LEU B O 1
ATOM 1394 N N . MET B 1 80 ? 3.656 6.066 -1.209 1 93.06 80 MET B N 1
ATOM 1395 C CA . MET B 1 80 ? 3.75 4.73 -0.621 1 93.06 80 MET B CA 1
ATOM 1396 C C . MET B 1 80 ? 4.41 3.756 -1.588 1 93.06 80 MET B C 1
ATOM 1398 O O . MET B 1 80 ? 5.219 2.922 -1.178 1 93.06 80 MET B O 1
ATOM 1402 N N . GLY B 1 81 ? 4.145 3.949 -2.816 1 92.19 81 GLY B N 1
ATOM 1403 C CA . GLY B 1 81 ? 4.723 3.082 -3.832 1 92.19 81 GLY B CA 1
ATOM 1404 C C . GLY B 1 81 ? 6.223 3.252 -3.977 1 92.19 81 GLY B C 1
ATOM 1405 O O . GLY B 1 81 ? 6.949 2.271 -4.152 1 92.19 81 GLY B O 1
ATOM 1406 N N . GLU B 1 82 ? 6.613 4.484 -3.914 1 89.75 82 GLU B N 1
ATOM 1407 C CA . GLU B 1 82 ? 8.047 4.754 -4.016 1 89.75 82 GLU B CA 1
ATOM 1408 C C . GLU B 1 82 ? 8.805 4.164 -2.83 1 89.75 82 GLU B C 1
ATOM 1410 O O . GLU B 1 82 ? 9.891 3.602 -2.998 1 89.75 82 GLU B O 1
ATOM 1415 N N . LEU B 1 83 ? 8.141 4.395 -1.706 1 90.69 83 LEU B N 1
ATOM 1416 C CA . LEU B 1 83 ? 8.758 3.852 -0.497 1 90.69 83 LEU B CA 1
ATOM 1417 C C . LEU B 1 83 ? 8.805 2.328 -0.549 1 90.69 83 LEU B C 1
ATOM 1419 O O . LEU B 1 83 ? 9.82 1.725 -0.18 1 90.69 83 LEU B O 1
ATOM 1423 N N . ALA B 1 84 ? 7.727 1.784 -1.08 1 92 84 ALA B N 1
ATOM 1424 C CA . ALA B 1 84 ? 7.656 0.333 -1.227 1 92 84 ALA B CA 1
ATOM 1425 C C . ALA B 1 84 ? 8.766 -0.18 -2.141 1 92 84 ALA B C 1
ATOM 1427 O O . ALA B 1 84 ? 9.383 -1.209 -1.857 1 92 84 ALA B O 1
ATOM 1428 N N . LYS B 1 85 ? 9.016 0.539 -3.201 1 88.62 85 LYS B N 1
ATOM 1429 C CA . LYS B 1 85 ? 10.078 0.171 -4.129 1 88.62 85 LYS B CA 1
ATOM 1430 C C . LYS B 1 85 ? 11.445 0.189 -3.441 1 88.62 85 LYS B C 1
ATOM 1432 O O . LYS B 1 85 ? 12.281 -0.68 -3.688 1 88.62 85 LYS B O 1
ATOM 1437 N N . ALA B 1 86 ? 11.617 1.162 -2.664 1 86.12 86 ALA B N 1
ATOM 1438 C CA . ALA B 1 86 ? 12.875 1.287 -1.93 1 86.12 86 ALA B CA 1
ATOM 1439 C C . ALA B 1 86 ? 13.07 0.114 -0.974 1 86.12 86 ALA B C 1
ATOM 1441 O O . ALA B 1 86 ? 14.164 -0.456 -0.896 1 86.12 86 ALA B O 1
ATOM 1442 N N . ILE B 1 87 ? 11.977 -0.226 -0.338 1 87.56 87 ILE B N 1
ATOM 1443 C CA . ILE B 1 87 ? 12.016 -1.343 0.6 1 87.56 87 ILE B CA 1
ATOM 1444 C C . ILE B 1 87 ? 12.281 -2.643 -0.156 1 87.56 87 ILE B C 1
ATOM 1446 O O . ILE B 1 87 ? 13.07 -3.479 0.291 1 87.56 87 ILE B O 1
ATOM 1450 N N . ARG B 1 88 ? 11.641 -2.699 -1.234 1 86.88 88 ARG B N 1
ATOM 1451 C CA . ARG B 1 88 ? 11.797 -3.879 -2.076 1 86.88 88 ARG B CA 1
ATOM 1452 C C . ARG B 1 88 ? 13.258 -4.07 -2.477 1 86.88 88 ARG B C 1
ATOM 1454 O O . ARG B 1 88 ? 13.773 -5.188 -2.445 1 86.88 88 ARG B O 1
ATOM 1461 N N . ARG B 1 89 ? 13.875 -2.975 -2.936 1 84.5 89 ARG B N 1
ATOM 1462 C CA . ARG B 1 89 ? 15.273 -3.018 -3.348 1 84.5 89 ARG B CA 1
ATOM 1463 C C . ARG B 1 89 ? 16.172 -3.48 -2.203 1 84.5 89 ARG B C 1
ATOM 1465 O O . ARG B 1 89 ? 17.125 -4.227 -2.42 1 84.5 89 ARG B O 1
ATOM 1472 N N . GLU B 1 90 ? 15.812 -3.105 -1.083 1 82.5 90 GLU B N 1
ATOM 1473 C CA . GLU B 1 90 ? 16.578 -3.479 0.099 1 82.5 90 GLU B CA 1
ATOM 1474 C C . GLU B 1 90 ? 16.375 -4.949 0.452 1 82.5 90 GLU B C 1
ATOM 1476 O O . GLU B 1 90 ? 17.328 -5.652 0.793 1 82.5 90 GLU B O 1
ATOM 1481 N N . LYS B 1 91 ? 15.109 -5.32 0.34 1 79.5 91 LYS B N 1
ATOM 1482 C CA . LYS B 1 91 ? 14.758 -6.691 0.701 1 79.5 91 LYS B CA 1
ATOM 1483 C C . LYS B 1 91 ? 15.164 -7.668 -0.4 1 79.5 91 LYS B C 1
ATOM 1485 O O . LYS B 1 91 ? 15.625 -8.773 -0.117 1 79.5 91 LYS B O 1
ATOM 1490 N N . ALA B 1 92 ? 14.867 -7.27 -1.627 1 73.25 92 ALA B N 1
ATOM 1491 C CA . ALA B 1 92 ? 15.195 -8.117 -2.768 1 73.25 92 ALA B CA 1
ATOM 1492 C C . ALA B 1 92 ? 16.703 -8.328 -2.879 1 73.25 92 ALA B C 1
ATOM 1494 O O . ALA B 1 92 ? 17.156 -9.391 -3.305 1 73.25 92 ALA B O 1
ATOM 1495 N N . GLY B 1 93 ? 17.406 -7.238 -2.688 1 62.75 93 GLY B N 1
ATOM 1496 C CA . GLY B 1 93 ? 18.844 -7.371 -2.824 1 62.75 93 GLY B CA 1
ATOM 1497 C C . GLY B 1 93 ? 19.484 -8.18 -1.711 1 62.75 93 GLY B C 1
ATOM 1498 O O . GLY B 1 93 ? 20.656 -8.547 -1.796 1 62.75 93 GLY B O 1
ATOM 1499 N N . LYS B 1 94 ? 18.797 -8.148 -0.689 1 52.34 94 LYS B N 1
ATOM 1500 C CA . LYS B 1 94 ? 19.484 -8.844 0.389 1 52.34 94 LYS B CA 1
ATOM 1501 C C . LYS B 1 94 ? 19.562 -10.344 0.119 1 52.34 94 LYS B C 1
ATOM 1503 O O . LYS B 1 94 ? 20.125 -11.102 0.915 1 52.34 94 LYS B O 1
ATOM 1508 N N . LYS B 1 95 ? 18.984 -10.867 -0.877 1 40 95 LYS B N 1
ATOM 1509 C CA . LYS B 1 95 ? 19.578 -12.188 -1.055 1 40 95 LYS B CA 1
ATOM 1510 C C . LYS B 1 95 ? 20.969 -12.102 -1.678 1 40 95 LYS B C 1
ATOM 1512 O O . LYS B 1 95 ? 21.234 -11.203 -2.482 1 40 95 LYS B O 1
#

Organism: Strigops habroptila (NCBI:txid2489341)

Sequence (190 aa):
MAAAELTELELAIEKLVTTFLSHAGQEGRKGTLTASEFRDLVQLQLPNLMKDVPSLEEKMQELDVNKDEELKFSEYWRLMGELAKAIRREKAGKKMAAAELTELELAIEKLVTTFLSHAGQEGRKGTLTASEFRDLVQLQLPNLMKDVPSLEEKMQELDVNKDEELKFSEYWRLMGELAKAIRREKAGKK

InterPro domains:
  IPR011992 EF-hand domain pair [SSF47473] (3-88)
  IPR013787 S100/CaBP-9k-type, calcium binding, subdomain [PF01023] (9-52)
  IPR013787 S100/CaBP-9k-type, calcium binding, subdomain [SM01394] (9-51)

Nearest PDB structures (foldseek):
  2h2k-assembly1_A  TM=9.282E-01  e=1.821E-09  Homo sapiens
  2egd-assembly1_B  TM=9.634E-01  e=4.730E-09  Homo sapiens
  2egd-assembly1_A  TM=9.635E-01  e=7.871E-09  Homo sapiens
  3ko0-assembly3_F  TM=8.862E-01  e=8.644E-06  Homo sapiens
  3m0w-assembly2_B  TM=8.856E-01  e=2.897E-05  Homo sapiens

pLDDT: mean 81.83, std 13.11, range [29.47, 94.69]

Solvent-accessible surface area (backbone atoms only — not comparable to full-atom values): 10260 Å² total; per-residue (Å²): 133,69,89,51,98,60,31,75,49,41,45,18,40,45,42,53,36,49,51,48,48,65,52,11,28,69,92,49,66,70,60,33,23,34,64,68,44,45,44,48,46,37,59,71,29,26,48,77,76,45,59,78,50,86,46,54,65,55,53,47,50,67,48,26,72,79,67,71,64,39,34,35,62,67,37,52,46,50,51,51,50,53,52,28,50,53,49,35,53,55,59,65,54,66,101,134,66,89,52,96,60,32,74,48,42,47,18,39,46,44,51,34,49,52,47,48,63,52,12,29,69,95,50,67,71,59,31,25,34,61,67,44,45,43,48,47,37,59,69,29,27,46,77,77,43,58,78,50,84,47,55,66,56,54,47,49,68,49,24,72,78,68,71,64,40,34,34,62,65,38,53,45,50,52,51,49,54,52,28,50,53,50,35,54,56,58,62,55,66,104